Protein AF-A0A0C2D360-F1 (afdb_monomer)

Foldseek 3Di:
DVLLLCCCCPVVVDDPVCSVVLVVLQVVLVVQPVPDDLLPDDLVSLVVSLVVCVVVVDDPVSSVVSSVSNVSSSVCVPVVSPPDDPPDDDDDDPDPDDPDPPPPDDQPPDLVQLLVLCVDPQVLVLLLVLCPLCCLVVVDDVSNVVSVLSSLLQLLQLLLQQLQCLLVSHPHGDDDGDDCSPLSSLLSVLLVCLQQVQLVVCCVPPVDPVSSVVSNLVSLLQSLLLNLQCNLNVHSVSSVVVVSSVLVCVLPVVLSVVLSVLSSVLVVVLVVLLVCQCVPPPPVSVSVNRSVNSSSSSSSSSSSSNVSNVCVVSSVD

Organism: NCBI:txid215803

Radius of gyration: 23.55 Å; Cα contacts (8 Å, |Δi|>4): 332; chains: 1; bounding box: 52×42×73 Å

Nearest PDB structures (foldseek):
  2a3v-assembly1_A  TM=4.386E-01  e=3.713E-01  Vibrio cholerae O1 biovar El Tor str. N16961
  2a3v-assembly1_C  TM=4.403E-01  e=4.210E-01  Vibrio cholerae O1 biovar El Tor str. N16961

Structure (mmCIF, N/CA/C/O backbone):
data_AF-A0A0C2D360-F1
#
_entry.id   AF-A0A0C2D360-F1
#
loop_
_atom_site.group_PDB
_atom_site.id
_atom_site.type_symbol
_atom_site.label_atom_id
_atom_site.label_alt_id
_atom_site.label_comp_id
_atom_site.label_asym_id
_atom_site.label_entity_id
_atom_site.label_seq_id
_atom_site.pdbx_PDB_ins_code
_atom_site.Cartn_x
_atom_site.Cartn_y
_atom_site.Cartn_z
_atom_site.occupancy
_atom_site.B_iso_or_equiv
_atom_site.auth_seq_id
_atom_site.auth_comp_id
_atom_site.auth_asym_id
_atom_site.auth_atom_id
_atom_site.pdbx_PDB_model_num
ATOM 1 N N . MET A 1 1 ? -15.477 4.717 35.358 1.00 81.75 1 MET A N 1
ATOM 2 C CA . MET A 1 1 ? -14.655 3.514 35.079 1.00 81.75 1 MET A CA 1
ATOM 3 C C . MET A 1 1 ? -15.303 2.602 34.040 1.00 81.75 1 MET A C 1
ATOM 5 O O . MET A 1 1 ? -14.686 2.396 33.011 1.00 81.75 1 MET A O 1
ATOM 9 N N . ALA A 1 2 ? -16.529 2.099 34.237 1.00 79.06 2 ALA A N 1
ATOM 10 C CA . ALA A 1 2 ? -17.185 1.214 33.258 1.00 79.06 2 ALA A CA 1
ATOM 11 C C . ALA A 1 2 ? -17.284 1.819 31.839 1.00 79.06 2 ALA A C 1
ATOM 13 O O . ALA A 1 2 ? -16.906 1.162 30.877 1.00 79.06 2 ALA A O 1
ATOM 14 N N . ALA A 1 3 ? -17.671 3.096 31.726 1.00 80.69 3 ALA A N 1
ATOM 15 C CA . ALA A 1 3 ? -17.728 3.812 30.446 1.00 80.69 3 ALA A CA 1
ATOM 16 C C . ALA A 1 3 ? -16.359 3.927 29.744 1.00 80.69 3 ALA A C 1
ATOM 18 O O . ALA A 1 3 ? -16.275 3.801 28.530 1.00 80.69 3 ALA A O 1
ATOM 19 N N . PHE A 1 4 ? -15.275 4.086 30.509 1.00 83.12 4 PHE A N 1
ATOM 20 C CA . PHE A 1 4 ? -13.914 4.129 29.969 1.00 83.12 4 PHE A CA 1
ATOM 21 C C . PHE A 1 4 ? -13.469 2.763 29.431 1.00 83.12 4 PHE A C 1
ATOM 23 O O . PHE A 1 4 ? -12.888 2.682 28.358 1.00 83.12 4 PHE A O 1
ATOM 30 N N . LEU A 1 5 ? -13.776 1.670 30.136 1.00 85.06 5 LEU A N 1
ATOM 31 C CA . LEU A 1 5 ? -13.441 0.322 29.658 1.00 85.06 5 LEU A CA 1
ATOM 32 C C . LEU A 1 5 ? -14.262 -0.064 28.412 1.00 85.06 5 LEU A C 1
ATOM 34 O O . LEU A 1 5 ? -13.750 -0.743 27.521 1.00 85.06 5 LEU A O 1
ATOM 38 N N . ALA A 1 6 ? -15.510 0.406 28.324 1.00 80.81 6 ALA A N 1
ATOM 39 C CA . ALA A 1 6 ? -16.328 0.281 27.120 1.00 80.81 6 ALA A CA 1
ATOM 40 C C . ALA A 1 6 ? -15.748 1.096 25.948 1.00 80.81 6 ALA A C 1
ATOM 42 O O . ALA A 1 6 ? -15.675 0.586 24.839 1.00 80.81 6 ALA A O 1
ATOM 43 N N . ASP A 1 7 ? -15.249 2.314 26.185 1.00 83.06 7 ASP A N 1
ATOM 44 C CA . ASP A 1 7 ? -14.559 3.114 25.158 1.00 83.06 7 ASP A CA 1
ATOM 45 C C . ASP A 1 7 ? -13.281 2.433 24.648 1.00 83.06 7 ASP A C 1
ATOM 47 O O . ASP A 1 7 ? -13.057 2.349 23.438 1.00 83.06 7 ASP A O 1
ATOM 51 N N . LEU A 1 8 ? -12.476 1.868 25.558 1.00 81.38 8 LEU A N 1
ATOM 52 C CA . LEU A 1 8 ? -11.250 1.156 25.191 1.00 81.38 8 LEU A CA 1
ATOM 53 C C . LEU A 1 8 ? -11.529 -0.032 24.262 1.00 81.38 8 LEU A C 1
ATOM 55 O O . LEU A 1 8 ? -10.768 -0.264 23.326 1.00 81.38 8 LEU A O 1
ATOM 59 N N . THR A 1 9 ? -12.623 -0.753 24.493 1.00 79.88 9 THR A N 1
ATOM 60 C CA . THR A 1 9 ? -13.002 -1.923 23.688 1.00 79.88 9 THR A CA 1
ATOM 61 C C . THR A 1 9 ? -13.730 -1.549 22.405 1.00 79.88 9 THR A C 1
ATOM 63 O O . THR A 1 9 ? -13.372 -2.035 21.338 1.00 79.88 9 THR A O 1
ATOM 66 N N . GLN A 1 10 ? -14.733 -0.673 22.489 1.00 80.00 10 GLN A N 1
ATOM 67 C CA . GLN A 1 10 ? -15.638 -0.372 21.378 1.00 80.00 10 GLN A CA 1
ATOM 68 C C . GLN A 1 10 ? -15.099 0.698 20.429 1.00 80.00 10 GLN A C 1
ATOM 70 O O . GLN A 1 10 ? -15.353 0.623 19.232 1.00 80.00 10 GLN A O 1
ATOM 75 N N . ARG A 1 11 ? -14.378 1.705 20.941 1.00 74.12 11 ARG A N 1
ATOM 76 C CA . ARG A 1 11 ? -13.868 2.817 20.118 1.00 74.12 11 ARG A CA 1
ATOM 77 C C . ARG A 1 11 ? -12.383 2.714 19.825 1.00 74.12 11 ARG A C 1
ATOM 79 O O . ARG A 1 11 ? -11.957 3.090 18.738 1.00 74.12 11 ARG A O 1
ATOM 86 N N . ARG A 1 12 ? -11.589 2.228 20.783 1.00 72.69 12 ARG A N 1
ATOM 87 C CA . ARG A 1 12 ? -10.128 2.118 20.626 1.00 72.69 12 ARG A CA 1
ATOM 88 C C . ARG A 1 12 ? -9.649 0.724 20.213 1.00 72.69 12 ARG A C 1
ATOM 90 O O . ARG A 1 12 ? -8.457 0.565 19.972 1.00 72.69 12 ARG A O 1
ATOM 97 N N . GLY A 1 13 ? -10.549 -0.261 20.120 1.00 78.12 13 GLY A N 1
ATOM 98 C CA . GLY A 1 13 ? -10.240 -1.610 19.632 1.00 78.12 13 GLY A CA 1
ATOM 99 C C . GLY A 1 13 ? -9.211 -2.366 20.478 1.00 78.12 13 GLY A C 1
ATOM 100 O O . GLY A 1 13 ? -8.491 -3.213 19.954 1.00 78.12 13 GLY A O 1
ATOM 101 N N . ILE A 1 14 ? -9.093 -2.043 21.771 1.00 81.25 14 ILE A N 1
ATOM 102 C CA . ILE A 1 14 ? -8.164 -2.725 22.675 1.00 81.25 14 ILE A CA 1
ATOM 103 C C . ILE A 1 14 ? -8.711 -4.118 22.997 1.00 81.25 14 ILE A C 1
ATOM 105 O O . ILE A 1 14 ? -9.849 -4.259 23.447 1.00 81.25 14 ILE A O 1
ATOM 109 N N . ASP A 1 15 ? -7.875 -5.138 22.797 1.00 82.56 15 ASP A N 1
ATOM 110 C CA . ASP A 1 15 ? -8.199 -6.536 23.091 1.00 82.56 15 ASP A CA 1
ATOM 111 C C . ASP A 1 15 ? -8.564 -6.721 24.578 1.00 82.56 15 ASP A C 1
ATOM 113 O O . ASP A 1 15 ? -7.951 -6.138 25.482 1.00 82.56 15 ASP A O 1
ATOM 117 N N . ALA A 1 16 ? -9.574 -7.559 24.823 1.00 79.38 16 ALA A N 1
ATOM 118 C CA . ALA A 1 16 ? -10.081 -7.913 26.140 1.00 79.38 16 ALA A CA 1
ATOM 119 C C . ALA A 1 16 ? -8.984 -8.359 27.118 1.00 79.38 16 ALA A C 1
ATOM 121 O O . ALA A 1 16 ? -9.072 -8.053 28.311 1.00 79.38 16 ALA A O 1
ATOM 122 N N . ALA A 1 17 ? -7.923 -9.004 26.622 1.00 78.12 17 ALA A N 1
ATOM 123 C CA . ALA A 1 17 ? -6.777 -9.424 27.431 1.00 78.12 17 ALA A CA 1
ATOM 124 C C . ALA A 1 17 ? -6.028 -8.249 28.095 1.00 78.12 17 ALA A C 1
ATOM 126 O O . ALA A 1 17 ? -5.445 -8.411 29.169 1.00 78.12 17 ALA A O 1
ATOM 127 N N . TYR A 1 18 ? -6.076 -7.050 27.503 1.00 80.94 18 TYR A N 1
ATOM 128 C CA . TYR A 1 18 ? -5.412 -5.853 28.030 1.00 80.94 18 TYR A CA 1
ATOM 129 C C . TYR A 1 18 ? -6.331 -4.977 28.894 1.00 80.94 18 TYR A C 1
ATOM 131 O O . TYR A 1 18 ? -5.854 -4.042 29.536 1.00 80.94 18 TYR A O 1
ATOM 139 N N . ILE A 1 19 ? -7.625 -5.291 29.010 1.00 84.88 19 ILE A N 1
ATOM 140 C CA . ILE A 1 19 ? -8.552 -4.527 29.863 1.00 84.88 19 ILE A CA 1
ATOM 141 C C . ILE A 1 19 ? -8.185 -4.619 31.355 1.00 84.88 19 ILE A C 1
ATOM 143 O O . ILE A 1 19 ? -8.155 -3.570 32.008 1.00 84.88 19 ILE A O 1
ATOM 147 N N . PRO A 1 20 ? -7.891 -5.803 31.941 1.00 88.25 20 PRO A N 1
ATOM 148 C CA . PRO A 1 20 ? -7.549 -5.895 33.361 1.00 88.25 20 PRO A CA 1
ATOM 149 C C . PRO A 1 20 ? -6.344 -5.032 33.782 1.00 88.25 20 PRO A C 1
ATOM 151 O O . PRO A 1 20 ? -6.482 -4.292 34.763 1.00 88.25 20 PRO A O 1
ATOM 154 N N . PRO A 1 21 ? -5.195 -5.033 33.067 1.00 85.38 21 PRO A N 1
ATOM 155 C CA . PRO A 1 21 ? -4.071 -4.172 33.433 1.00 85.38 21 PRO A CA 1
ATOM 156 C C . PRO A 1 21 ? -4.380 -2.680 33.251 1.00 85.38 21 PRO A C 1
ATOM 158 O O . PRO A 1 21 ? -4.005 -1.886 34.115 1.00 85.38 21 PRO A O 1
ATOM 161 N N . TYR A 1 22 ? -5.125 -2.286 32.210 1.00 84.19 22 TYR A N 1
ATOM 162 C CA . TYR A 1 22 ? -5.567 -0.892 32.049 1.00 84.19 22 TYR A CA 1
ATOM 163 C C . TYR A 1 22 ? -6.467 -0.447 33.203 1.00 84.19 22 TYR A C 1
ATOM 165 O O . TYR A 1 22 ? -6.237 0.602 33.801 1.00 84.19 22 TYR A O 1
ATOM 173 N N . ARG A 1 23 ? -7.442 -1.277 33.594 1.00 88.44 23 ARG A N 1
ATOM 174 C CA . ARG A 1 23 ? -8.316 -1.001 34.742 1.00 88.44 23 ARG A CA 1
ATOM 175 C C . ARG A 1 23 ? -7.511 -0.803 36.025 1.00 88.44 23 ARG A C 1
ATOM 177 O O . ARG A 1 23 ? -7.788 0.141 36.765 1.00 88.44 23 ARG A O 1
ATOM 184 N N . ALA A 1 24 ? -6.538 -1.671 36.296 1.00 88.62 24 ALA A N 1
ATOM 185 C CA . ALA A 1 24 ? -5.715 -1.589 37.501 1.00 88.62 24 ALA A CA 1
ATOM 186 C C . ALA A 1 24 ? -4.888 -0.292 37.542 1.00 88.62 24 ALA A C 1
ATOM 188 O O . ALA A 1 24 ? -4.902 0.420 38.549 1.00 88.62 24 ALA A O 1
ATOM 189 N N . LEU A 1 25 ? -4.230 0.056 36.432 1.00 90.12 25 LEU A N 1
ATOM 190 C CA . LEU A 1 25 ? -3.397 1.257 36.329 1.00 90.12 25 LEU A CA 1
ATOM 191 C C . LEU A 1 25 ? -4.221 2.543 36.426 1.00 90.12 25 LEU A C 1
ATOM 193 O O . LEU A 1 25 ? -3.862 3.439 37.188 1.00 90.12 25 LEU A O 1
ATOM 197 N N . THR A 1 26 ? -5.362 2.615 35.738 1.00 88.50 26 THR A N 1
ATOM 198 C CA . THR A 1 26 ? -6.258 3.778 35.813 1.00 88.50 26 THR A CA 1
ATOM 199 C C . THR A 1 26 ? -6.894 3.920 37.195 1.00 88.50 26 THR A C 1
ATOM 201 O O . THR A 1 26 ? -7.044 5.033 37.689 1.00 88.50 26 THR A O 1
ATOM 204 N N . THR A 1 27 ? -7.234 2.816 37.867 1.00 88.81 27 THR A N 1
ATOM 205 C CA . THR A 1 27 ? -7.739 2.870 39.252 1.00 88.81 27 THR A CA 1
ATOM 206 C C . THR A 1 27 ? -6.678 3.432 40.191 1.00 88.81 27 THR A C 1
ATOM 208 O O . THR A 1 27 ? -6.968 4.290 41.019 1.00 88.81 27 THR A O 1
ATOM 211 N N . ALA A 1 28 ? -5.428 3.004 40.031 1.00 88.00 28 ALA A N 1
ATOM 212 C CA . ALA A 1 28 ? -4.346 3.513 40.852 1.00 88.00 28 ALA A CA 1
ATOM 213 C C . ALA A 1 28 ? -4.005 4.984 40.553 1.00 88.00 28 ALA A C 1
ATOM 215 O O . ALA A 1 28 ? -3.705 5.729 41.481 1.00 88.00 28 ALA A O 1
ATOM 216 N N . PHE A 1 29 ? -4.118 5.423 39.296 1.00 90.31 29 PHE A N 1
ATOM 217 C CA . PHE A 1 29 ? -4.046 6.841 38.929 1.00 90.31 29 PHE A CA 1
ATOM 218 C C . PHE A 1 29 ? -5.148 7.659 39.621 1.00 90.31 29 PHE A C 1
ATOM 220 O O . PHE A 1 29 ? -4.883 8.692 40.232 1.00 90.31 29 PHE A O 1
ATOM 227 N N . LEU A 1 30 ? -6.385 7.155 39.612 1.00 88.00 30 LEU A N 1
ATOM 228 C CA . LEU A 1 30 ? -7.517 7.811 40.268 1.00 88.00 30 LEU A CA 1
ATOM 229 C C . LEU A 1 30 ? -7.401 7.875 41.792 1.00 88.00 30 LEU A C 1
ATOM 231 O O . LEU A 1 30 ? -7.951 8.800 42.384 1.00 88.00 30 LEU A O 1
ATOM 235 N N . ASN A 1 31 ? -6.704 6.923 42.412 1.00 87.31 31 ASN A N 1
ATOM 236 C CA . ASN A 1 31 ? -6.417 6.944 43.846 1.00 87.31 31 ASN A CA 1
ATOM 237 C C . ASN A 1 31 ? -5.275 7.913 44.192 1.00 87.31 31 ASN A C 1
ATOM 239 O O . ASN A 1 31 ? -5.228 8.420 45.308 1.00 87.31 31 ASN A O 1
ATOM 243 N N . HIS A 1 32 ? -4.377 8.198 43.243 1.00 85.56 32 HIS A N 1
ATOM 244 C CA . HIS A 1 32 ? -3.260 9.124 43.436 1.00 85.56 32 HIS A CA 1
ATOM 245 C C . HIS A 1 32 ? -3.694 10.602 43.449 1.00 85.56 32 HIS A C 1
ATOM 247 O O . HIS A 1 32 ? -3.083 11.412 44.136 1.00 85.56 32 HIS A O 1
ATOM 253 N N . ARG A 1 33 ? -4.777 10.963 42.743 1.00 73.12 33 ARG A N 1
ATOM 254 C CA . ARG A 1 33 ? -5.171 12.361 42.445 1.00 73.12 33 ARG A CA 1
ATOM 255 C C . ARG A 1 33 ? -5.678 13.230 43.615 1.00 73.12 33 ARG A C 1
ATOM 257 O O . ARG A 1 33 ? -6.269 14.273 43.355 1.00 73.12 33 ARG A O 1
ATOM 264 N N . ALA A 1 34 ? -5.516 12.801 44.870 1.00 62.09 34 ALA A N 1
ATOM 265 C CA . ALA A 1 34 ? -5.787 13.569 46.099 1.00 62.09 34 ALA A CA 1
ATOM 266 C C . ALA A 1 34 ? -7.017 14.517 46.060 1.00 62.09 34 ALA A C 1
ATOM 268 O O . ALA A 1 34 ? -6.946 15.661 46.496 1.00 62.09 34 ALA A O 1
ATOM 269 N N . GLY A 1 35 ? -8.155 14.057 45.523 1.00 66.00 35 GLY A N 1
ATOM 270 C CA . GLY A 1 35 ? -9.409 14.823 45.520 1.00 66.00 35 GLY A CA 1
ATOM 271 C C . GLY A 1 35 ? -9.599 15.842 44.386 1.00 66.00 35 GLY A C 1
ATOM 272 O O . GLY A 1 35 ? -10.627 16.516 44.378 1.00 66.00 35 GLY A O 1
ATOM 273 N N . ARG A 1 36 ? -8.691 15.938 43.401 1.00 76.75 36 ARG A N 1
ATOM 274 C CA . ARG A 1 36 ? -8.923 16.776 42.209 1.00 76.75 36 ARG A CA 1
ATOM 275 C C . ARG A 1 36 ? -10.127 16.284 41.392 1.00 76.75 36 ARG A C 1
ATOM 277 O O . ARG A 1 36 ? -10.256 15.067 41.170 1.00 76.75 36 ARG A O 1
ATOM 284 N N . PRO A 1 37 ? -11.002 17.192 40.922 1.00 81.25 37 PRO A N 1
ATOM 285 C CA . PRO A 1 37 ? -12.152 16.821 40.109 1.00 81.25 37 PRO A CA 1
ATOM 286 C C . PRO A 1 37 ? -11.688 16.305 38.732 1.00 81.25 37 PRO A C 1
ATOM 288 O O . PRO A 1 37 ? -10.589 16.603 38.270 1.00 81.25 37 PRO A O 1
ATOM 291 N N . LEU A 1 38 ? -12.471 15.399 38.134 1.00 80.75 38 LEU A N 1
ATOM 292 C CA . LEU A 1 38 ? -12.041 14.611 36.963 1.00 80.75 38 LEU A CA 1
ATOM 293 C C . LEU A 1 38 ? -11.793 15.476 35.717 1.00 80.75 38 LEU A C 1
ATOM 295 O O . LEU A 1 38 ? -10.918 15.164 34.917 1.00 80.75 38 LEU A O 1
ATOM 299 N N . ASP A 1 39 ? -12.575 16.536 35.568 1.00 78.25 39 ASP A N 1
ATOM 300 C CA . ASP A 1 39 ? -12.559 17.516 34.481 1.00 78.25 39 ASP A CA 1
ATOM 301 C C . ASP A 1 39 ? -11.319 18.420 34.479 1.00 78.25 39 ASP A C 1
ATOM 303 O O . ASP A 1 39 ? -11.022 19.034 33.461 1.00 78.25 39 ASP A O 1
ATOM 307 N N . GLN A 1 40 ? -10.573 18.466 35.584 1.00 82.12 40 GLN A N 1
ATOM 308 C CA . GLN A 1 40 ? -9.346 19.258 35.721 1.00 82.12 40 GLN A CA 1
ATOM 309 C C . GLN A 1 40 ? -8.067 18.420 35.594 1.00 82.12 40 GLN A C 1
ATOM 311 O O . GLN A 1 40 ? -6.985 18.924 35.874 1.00 82.12 40 GLN A O 1
ATOM 316 N N . LEU A 1 41 ? -8.173 17.138 35.225 1.00 84.44 41 LEU A N 1
ATOM 317 C CA . LEU A 1 41 ? -7.009 16.257 35.126 1.00 84.44 41 LEU A CA 1
ATOM 318 C C . LEU A 1 41 ? -6.158 16.585 33.896 1.00 84.44 41 LEU A C 1
ATOM 320 O O . LEU A 1 41 ? -6.579 16.322 32.777 1.00 84.44 41 LEU A O 1
ATOM 324 N N . GLY A 1 42 ? -4.946 17.087 34.088 1.00 86.69 42 GLY A N 1
ATOM 325 C CA . GLY A 1 42 ? -4.059 17.493 33.000 1.00 86.69 42 GLY A CA 1
ATOM 326 C C . GLY A 1 42 ? -2.908 16.520 32.712 1.00 86.69 42 GLY A C 1
ATOM 327 O O . GLY A 1 42 ? -2.737 15.498 33.390 1.00 86.69 42 GLY A O 1
ATOM 328 N N . PRO A 1 43 ? -2.077 16.822 31.697 1.00 86.12 43 PRO A N 1
ATOM 329 C CA . PRO A 1 43 ? -0.816 16.115 31.461 1.00 86.12 43 PRO A CA 1
ATOM 330 C C . PRO A 1 43 ? 0.132 16.176 32.672 1.00 86.12 43 PRO A C 1
ATOM 332 O O . PRO A 1 43 ? 0.867 15.222 32.920 1.00 86.12 43 PRO A O 1
ATOM 335 N N . GLU A 1 44 ? 0.079 17.243 33.467 1.00 87.75 44 GLU A N 1
ATOM 336 C CA . GLU A 1 44 ? 0.847 17.395 34.703 1.00 87.75 44 GLU A CA 1
ATOM 337 C C . GLU A 1 44 ? 0.498 16.340 35.763 1.00 87.75 44 GLU A C 1
ATOM 339 O O . GLU A 1 44 ? 1.397 15.829 36.431 1.00 87.75 44 GLU A O 1
ATOM 344 N N . ASP A 1 45 ? -0.773 15.939 35.877 1.00 89.12 45 ASP A N 1
ATOM 345 C CA . ASP A 1 45 ? -1.192 14.902 36.827 1.00 89.12 45 ASP A CA 1
ATOM 346 C C . ASP A 1 45 ? -0.699 13.517 36.384 1.00 89.12 45 ASP A C 1
ATOM 348 O O . ASP A 1 45 ? -0.350 12.670 37.211 1.00 89.12 45 ASP A O 1
ATOM 352 N N . VAL A 1 46 ? -0.632 13.285 35.067 1.00 89.94 46 VAL A N 1
ATOM 353 C CA . VAL A 1 46 ? -0.063 12.056 34.497 1.00 89.94 46 VAL A CA 1
ATOM 354 C C . VAL A 1 46 ? 1.426 11.967 34.812 1.00 89.94 46 VAL A C 1
ATOM 356 O O . VAL A 1 46 ? 1.893 10.916 35.251 1.00 89.94 46 VAL A O 1
ATOM 359 N N . GLU A 1 47 ? 2.169 13.057 34.628 1.00 90.31 47 GLU A N 1
ATOM 360 C CA . GLU A 1 47 ? 3.601 13.081 34.928 1.00 90.31 47 GLU A CA 1
ATOM 361 C C . GLU A 1 47 ? 3.879 12.963 36.430 1.00 90.31 47 GLU A C 1
ATOM 363 O O . GLU A 1 47 ? 4.766 12.203 36.816 1.00 90.31 47 GLU A O 1
ATOM 368 N N . ALA A 1 48 ? 3.073 13.596 37.290 1.00 88.88 48 ALA A N 1
ATOM 369 C CA . ALA A 1 48 ? 3.166 13.421 38.742 1.00 88.88 48 ALA A CA 1
ATOM 370 C C . ALA A 1 48 ? 2.931 11.956 39.161 1.00 88.88 48 ALA A C 1
ATOM 372 O O . ALA A 1 48 ? 3.697 11.387 39.945 1.00 88.88 48 ALA A O 1
ATOM 373 N N . PHE A 1 49 ? 1.927 11.303 38.569 1.00 92.19 49 PHE A N 1
ATOM 374 C CA . PHE A 1 49 ? 1.658 9.887 38.806 1.00 92.19 49 PHE A CA 1
ATOM 375 C C . PHE A 1 49 ? 2.807 8.987 38.337 1.00 92.19 49 PHE A C 1
ATOM 377 O O . PHE A 1 49 ? 3.222 8.089 39.075 1.00 92.19 49 PHE A O 1
ATOM 384 N N . VAL A 1 50 ? 3.359 9.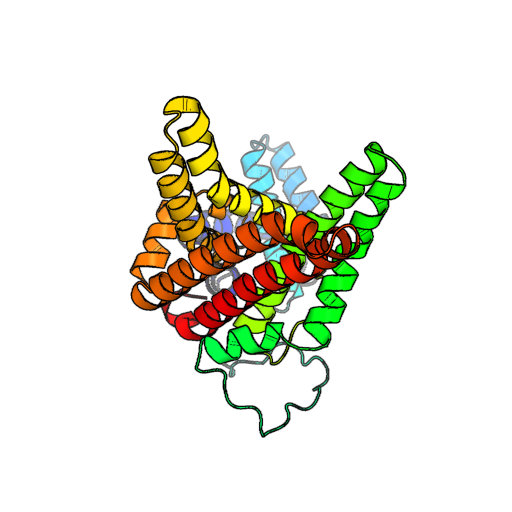226 37.145 1.00 91.50 50 VAL A N 1
ATOM 385 C CA . VAL A 1 50 ? 4.500 8.455 36.625 1.00 91.50 50 VAL A CA 1
ATOM 386 C C . VAL A 1 50 ? 5.743 8.675 37.489 1.00 91.50 50 VAL A C 1
ATOM 388 O O . VAL A 1 50 ? 6.406 7.702 37.845 1.00 91.50 50 VAL A O 1
ATOM 391 N N . ALA A 1 51 ? 6.018 9.913 37.905 1.00 89.25 51 ALA A N 1
ATOM 392 C CA . ALA A 1 51 ? 7.121 10.233 38.808 1.00 89.25 51 ALA A CA 1
ATOM 393 C C . ALA A 1 51 ? 6.985 9.503 40.156 1.00 89.25 51 ALA A C 1
ATOM 395 O O . ALA A 1 51 ? 7.965 8.946 40.652 1.00 89.25 51 ALA A O 1
ATOM 396 N N . SER A 1 52 ? 5.767 9.407 40.706 1.00 90.94 52 SER A N 1
ATOM 397 C CA . SER A 1 52 ? 5.517 8.648 41.941 1.00 90.94 52 SER A CA 1
ATOM 398 C C . SER A 1 52 ? 5.810 7.147 41.791 1.00 90.94 52 SER A C 1
ATOM 400 O O . SER A 1 52 ? 6.335 6.521 42.706 1.00 90.94 52 SER A O 1
ATOM 402 N N . ARG A 1 53 ? 5.541 6.566 40.614 1.00 89.31 53 ARG A N 1
ATOM 403 C CA . ARG A 1 53 ? 5.818 5.152 40.299 1.00 89.31 53 ARG A CA 1
ATOM 404 C C . ARG A 1 53 ? 7.310 4.881 40.126 1.00 89.31 53 ARG A C 1
ATOM 406 O O . ARG A 1 53 ? 7.799 3.851 40.582 1.00 89.31 53 ARG A O 1
ATOM 413 N N . VAL A 1 54 ? 8.029 5.816 39.506 1.00 89.81 54 VAL A N 1
ATOM 414 C CA . VAL A 1 54 ? 9.496 5.768 39.394 1.00 89.81 54 VAL A CA 1
ATOM 415 C C . VAL A 1 54 ? 10.136 5.841 40.782 1.00 89.81 54 VAL A C 1
ATOM 417 O O . VAL A 1 54 ? 11.027 5.050 41.080 1.00 89.81 54 VAL A O 1
ATOM 420 N N . ALA A 1 55 ? 9.637 6.711 41.665 1.00 89.31 55 ALA A N 1
ATOM 421 C CA . ALA A 1 55 ? 10.113 6.806 43.048 1.00 89.31 55 ALA A CA 1
ATOM 422 C C . ALA A 1 55 ? 9.873 5.518 43.863 1.00 89.31 55 ALA A C 1
ATOM 424 O O . ALA A 1 55 ? 10.639 5.217 44.774 1.00 89.31 55 ALA A O 1
ATOM 425 N N . LEU A 1 56 ? 8.850 4.730 43.510 1.00 88.12 56 LEU A N 1
ATOM 426 C CA . LEU A 1 56 ? 8.574 3.407 44.087 1.00 88.12 56 LEU A CA 1
ATOM 427 C C . LEU A 1 56 ? 9.448 2.280 43.498 1.00 88.12 56 LEU A C 1
ATOM 429 O O . LEU A 1 56 ? 9.278 1.120 43.875 1.00 88.12 56 LEU A O 1
ATOM 433 N N . GLY A 1 57 ? 10.371 2.596 42.584 1.00 89.38 57 GLY A N 1
ATOM 434 C CA . GLY A 1 57 ? 11.285 1.624 41.980 1.00 89.38 57 GLY A CA 1
ATOM 435 C C . GLY A 1 57 ? 10.620 0.691 40.966 1.00 89.38 57 GLY A C 1
ATOM 436 O O . GLY A 1 57 ? 11.094 -0.425 40.752 1.00 89.38 57 GLY A O 1
ATOM 437 N N . GLU A 1 58 ? 9.504 1.101 40.354 1.00 90.75 58 GLU A N 1
ATOM 438 C CA . GLU A 1 58 ? 8.865 0.281 39.326 1.00 90.75 58 GLU A CA 1
ATOM 439 C C . GLU A 1 58 ? 9.705 0.194 38.039 1.00 90.75 58 GLU A C 1
ATOM 441 O O . GLU A 1 58 ? 10.319 1.177 37.628 1.00 90.75 58 GLU A O 1
ATOM 446 N N . PRO A 1 59 ? 9.699 -0.964 37.350 1.00 85.62 59 PRO A N 1
ATOM 447 C CA . PRO A 1 59 ? 10.449 -1.139 36.111 1.00 85.62 59 PRO A CA 1
ATOM 448 C C . PRO A 1 59 ? 9.895 -0.262 34.976 1.00 85.62 59 PRO A C 1
ATOM 450 O O . PRO A 1 59 ? 8.679 -0.095 34.848 1.00 85.62 59 PRO A O 1
ATOM 453 N N . ASP A 1 60 ? 10.773 0.189 34.075 1.00 84.94 60 ASP A N 1
ATOM 454 C CA . ASP A 1 60 ? 10.461 1.106 32.961 1.00 84.94 60 ASP A CA 1
ATOM 455 C C . ASP A 1 60 ? 9.266 0.688 32.091 1.00 84.94 60 ASP A C 1
ATOM 457 O O . ASP A 1 60 ? 8.508 1.515 31.582 1.00 84.94 60 ASP A O 1
ATOM 461 N N . ASN A 1 61 ? 9.062 -0.616 31.904 1.00 80.69 61 ASN A N 1
ATOM 462 C CA . ASN A 1 61 ? 7.933 -1.112 31.118 1.00 80.69 61 ASN A CA 1
ATOM 463 C C . ASN A 1 61 ? 6.588 -0.870 31.824 1.00 80.69 61 ASN A C 1
ATOM 465 O O . ASN A 1 61 ? 5.587 -0.588 31.162 1.00 80.69 61 ASN A O 1
ATOM 469 N N . ARG A 1 62 ? 6.556 -0.939 33.162 1.00 82.88 62 ARG A N 1
ATOM 470 C CA . ARG A 1 62 ? 5.352 -0.648 33.954 1.00 82.88 62 ARG A CA 1
ATOM 471 C C . ARG A 1 62 ? 5.080 0.847 34.034 1.00 82.88 62 ARG A C 1
ATOM 473 O O . ARG A 1 62 ? 3.921 1.234 33.919 1.00 82.88 62 ARG A O 1
ATOM 480 N N . THR A 1 63 ? 6.113 1.682 34.131 1.00 86.06 63 THR A N 1
ATOM 481 C CA . THR A 1 63 ? 5.949 3.146 34.139 1.00 86.06 63 THR A CA 1
ATOM 482 C C . THR A 1 63 ? 5.459 3.664 32.783 1.00 86.06 63 THR A C 1
ATOM 484 O O . THR A 1 63 ? 4.546 4.491 32.739 1.00 86.06 63 THR A O 1
ATOM 487 N N . LYS A 1 64 ? 5.949 3.101 31.667 1.00 87.19 64 LYS A N 1
ATOM 488 C CA . LYS A 1 64 ? 5.409 3.373 30.320 1.00 87.19 64 LYS A CA 1
ATOM 489 C C . LYS A 1 64 ? 3.944 2.958 30.188 1.00 87.19 64 LYS A C 1
ATOM 491 O O . LYS A 1 64 ? 3.133 3.757 29.729 1.00 87.19 64 LYS A O 1
ATOM 496 N N . ALA A 1 65 ? 3.588 1.750 30.633 1.00 84.75 65 ALA A N 1
ATOM 497 C CA . ALA A 1 65 ? 2.198 1.290 30.614 1.00 84.75 65 ALA A CA 1
ATOM 498 C C . ALA A 1 65 ? 1.284 2.167 31.491 1.00 84.75 65 ALA A C 1
ATOM 500 O O . ALA A 1 65 ? 0.170 2.500 31.085 1.00 84.75 65 ALA A O 1
ATOM 501 N N . ALA A 1 66 ? 1.769 2.587 32.665 1.00 87.12 66 ALA A N 1
ATOM 502 C CA . ALA A 1 66 ? 1.071 3.500 33.565 1.00 87.12 66 ALA A CA 1
ATOM 503 C C . ALA A 1 66 ? 0.816 4.861 32.905 1.00 87.12 66 ALA A C 1
ATOM 505 O O . ALA A 1 66 ? -0.313 5.353 32.957 1.00 87.12 66 ALA A O 1
ATOM 506 N N . ARG A 1 67 ? 1.824 5.420 32.217 1.00 90.56 67 ARG A N 1
ATOM 507 C CA . ARG A 1 67 ? 1.686 6.654 31.432 1.00 90.56 67 ARG A CA 1
ATOM 508 C C . ARG A 1 67 ? 0.614 6.497 30.357 1.00 90.56 67 ARG A C 1
ATOM 510 O O . ARG A 1 67 ? -0.318 7.289 30.314 1.00 90.56 67 ARG A O 1
ATOM 517 N N . THR A 1 68 ? 0.687 5.444 29.541 1.00 89.12 68 THR A N 1
ATOM 518 C CA . THR A 1 68 ? -0.294 5.202 28.470 1.00 89.12 68 THR A CA 1
ATOM 519 C C . THR A 1 68 ? -1.722 5.075 29.009 1.00 89.12 68 THR A C 1
ATOM 521 O O . THR A 1 68 ? -2.637 5.694 28.465 1.00 89.12 68 THR A O 1
ATOM 524 N N . ALA A 1 69 ? -1.922 4.324 30.096 1.00 87.69 69 ALA A N 1
ATOM 525 C CA . ALA A 1 69 ? -3.239 4.139 30.702 1.00 87.69 69 ALA A CA 1
ATOM 526 C C . ALA A 1 69 ? -3.802 5.439 31.306 1.00 87.69 69 ALA A C 1
ATOM 528 O O . ALA A 1 69 ? -4.991 5.726 31.146 1.00 87.69 69 ALA A O 1
ATOM 529 N N . ALA A 1 70 ? -2.960 6.238 31.970 1.00 88.69 70 ALA A N 1
ATOM 530 C CA . ALA A 1 70 ? -3.359 7.519 32.549 1.00 88.69 70 ALA A CA 1
ATOM 531 C C . ALA A 1 70 ? -3.671 8.563 31.462 1.00 88.69 70 ALA A C 1
ATOM 533 O O . ALA A 1 70 ? -4.729 9.188 31.507 1.00 88.69 70 ALA A O 1
ATOM 534 N N . THR A 1 71 ? -2.834 8.683 30.425 1.00 89.31 71 THR A N 1
ATOM 535 C CA . THR A 1 71 ? -3.085 9.581 29.284 1.00 89.31 71 THR A CA 1
ATOM 536 C C . THR A 1 71 ? -4.371 9.213 28.544 1.00 89.31 71 THR A C 1
ATOM 538 O O . THR A 1 71 ? -5.174 10.093 28.234 1.00 89.31 71 THR A O 1
ATOM 541 N N . ALA A 1 72 ? -4.610 7.921 28.293 1.00 86.25 72 ALA A N 1
ATOM 542 C CA . ALA A 1 72 ? -5.839 7.467 27.645 1.00 86.25 72 ALA A CA 1
ATOM 543 C C . ALA A 1 72 ? -7.085 7.832 28.467 1.00 86.25 72 ALA A C 1
ATOM 545 O O . ALA A 1 72 ? -8.098 8.246 27.901 1.00 86.25 72 ALA A O 1
ATOM 546 N N . PHE A 1 73 ? -7.000 7.726 29.796 1.00 88.44 73 PHE A N 1
ATOM 547 C CA . PHE A 1 73 ? -8.086 8.106 30.693 1.00 88.44 73 PHE A CA 1
ATOM 548 C C . PHE A 1 73 ? -8.331 9.619 30.717 1.00 88.44 73 PHE A C 1
ATOM 550 O O . PHE A 1 73 ? -9.478 10.048 30.614 1.00 88.44 73 PHE A O 1
ATOM 557 N N . VAL A 1 74 ? -7.276 10.435 30.789 1.00 87.31 74 VAL A N 1
ATOM 558 C CA . VAL A 1 74 ? -7.398 11.903 30.741 1.00 87.31 74 VAL A CA 1
ATOM 559 C C . VAL A 1 74 ? -8.063 12.351 29.439 1.00 87.31 74 VAL A C 1
ATOM 561 O O . VAL A 1 74 ? -9.033 13.107 29.473 1.00 87.31 74 VAL A O 1
ATOM 564 N N . GLN A 1 75 ? -7.633 11.803 28.298 1.00 85.81 75 GLN A N 1
ATOM 565 C CA . GLN A 1 75 ? -8.262 12.058 26.996 1.00 85.81 75 GLN A CA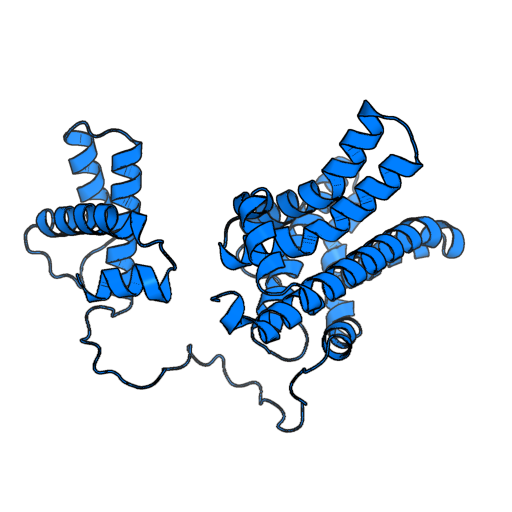 1
ATOM 566 C C . GLN A 1 75 ? -9.738 11.637 26.957 1.00 85.81 75 GLN A C 1
ATOM 568 O O . GLN A 1 75 ? -10.569 12.325 26.364 1.00 85.81 75 GLN A O 1
ATOM 573 N N . PHE A 1 76 ? -10.082 10.507 27.579 1.00 86.50 76 PHE A N 1
ATOM 574 C CA . PHE A 1 76 ? -11.468 10.046 27.675 1.00 86.50 76 PHE A CA 1
ATOM 575 C C . PHE A 1 76 ? -12.342 11.016 28.483 1.00 86.50 76 PHE A C 1
ATOM 577 O O . PHE A 1 76 ? -13.466 11.320 28.087 1.00 86.50 76 PHE A O 1
ATOM 584 N N . VAL A 1 77 ? -11.824 11.548 29.590 1.00 85.50 77 VAL A N 1
ATOM 585 C CA . VAL A 1 77 ? -12.552 12.543 30.384 1.00 85.50 77 VAL A CA 1
ATOM 586 C C . VAL A 1 77 ? -12.710 13.859 29.614 1.00 85.50 77 VAL A C 1
ATOM 588 O O . VAL A 1 77 ? -13.816 14.391 29.553 1.00 85.50 77 VAL A O 1
ATOM 591 N N . HIS A 1 78 ? -11.651 14.326 28.946 1.00 82.06 78 HIS A N 1
ATOM 592 C CA . HIS A 1 78 ? -11.660 15.568 28.158 1.00 82.06 78 HIS A CA 1
ATOM 593 C C . HIS A 1 78 ? -12.579 15.507 26.936 1.00 82.06 78 HIS A C 1
ATOM 595 O O . HIS A 1 78 ? -13.128 16.519 26.516 1.00 82.06 78 HIS A O 1
ATOM 601 N N . SER A 1 79 ? -12.787 14.314 26.379 1.00 79.19 79 SER A N 1
ATOM 602 C CA . SER A 1 79 ? -13.733 14.090 25.279 1.00 79.19 79 SER A CA 1
ATOM 603 C C . SER A 1 79 ? -15.190 13.944 25.738 1.00 79.19 79 SER A C 1
ATOM 605 O O . SER A 1 79 ? -16.055 13.619 24.926 1.00 79.19 79 SER A O 1
ATOM 607 N N . GLY A 1 80 ? -15.488 14.187 27.021 1.00 75.06 80 GLY A N 1
ATOM 608 C CA . GLY A 1 80 ? -16.851 14.153 27.558 1.00 75.06 80 GLY A CA 1
ATOM 609 C C . GLY A 1 80 ? -17.362 12.752 27.908 1.00 75.06 80 GLY A C 1
ATOM 610 O O . GLY A 1 80 ? -18.562 12.567 28.103 1.00 75.06 80 GLY A O 1
ATOM 611 N N . GLY A 1 81 ? -16.479 11.755 28.040 1.00 67.62 81 GLY A N 1
ATOM 612 C CA . GLY A 1 81 ? -16.843 10.356 28.305 1.00 67.62 81 GLY A CA 1
ATOM 613 C C . GLY A 1 81 ? -17.516 10.073 29.662 1.00 67.62 81 GLY A C 1
ATOM 614 O O . GLY A 1 81 ? -17.890 8.934 29.942 1.00 67.62 81 GLY A O 1
ATOM 615 N N . LEU A 1 82 ? -17.674 11.080 30.527 1.00 59.12 82 LEU A N 1
ATOM 616 C CA . LEU A 1 82 ? -18.320 10.952 31.842 1.00 59.12 82 LEU A CA 1
ATOM 617 C C . LEU A 1 82 ? -19.832 11.232 31.832 1.00 59.12 82 LEU A C 1
ATOM 619 O O . LEU A 1 82 ? -20.480 11.035 32.859 1.00 59.12 82 LEU A O 1
ATOM 623 N N . ILE A 1 83 ? -20.405 11.655 30.702 1.00 47.28 83 ILE A N 1
ATOM 624 C CA . ILE A 1 83 ? -21.856 11.834 30.569 1.00 47.28 83 ILE A CA 1
ATOM 625 C C . ILE A 1 83 ? -22.510 10.440 30.469 1.00 47.28 83 ILE A C 1
ATOM 627 O O . ILE A 1 83 ? -22.094 9.641 29.625 1.00 47.28 83 ILE A O 1
ATOM 631 N N . PRO A 1 84 ? -23.498 10.095 31.322 1.00 38.84 84 PRO A N 1
ATOM 632 C CA . PRO A 1 84 ? -24.135 8.783 31.293 1.00 38.84 84 PRO A CA 1
ATOM 633 C C . PRO A 1 84 ? -24.803 8.534 29.936 1.00 38.84 84 PRO A C 1
ATOM 635 O O . PRO A 1 84 ? -25.694 9.270 29.512 1.00 38.84 84 PRO A O 1
ATOM 638 N N . LEU A 1 85 ? -24.360 7.466 29.269 1.00 36.28 85 LEU A N 1
ATOM 639 C CA . LEU A 1 85 ? -24.934 6.942 28.034 1.00 36.28 85 LEU A CA 1
ATOM 640 C C . LEU A 1 85 ? -26.349 6.412 28.315 1.00 36.28 85 LEU A C 1
ATOM 642 O O . LEU A 1 85 ? -26.558 5.223 28.539 1.00 36.28 85 LEU A O 1
ATOM 646 N N . THR A 1 86 ? -27.336 7.302 28.272 1.00 31.22 86 THR A N 1
ATOM 647 C CA . THR A 1 86 ? -28.650 6.926 27.736 1.00 31.22 86 THR A CA 1
ATOM 648 C C . THR A 1 86 ? -28.383 6.469 26.297 1.00 31.22 86 THR A C 1
ATOM 650 O O . THR A 1 86 ? -27.617 7.164 25.622 1.00 31.22 86 THR A O 1
ATOM 653 N N . PRO A 1 87 ? -28.901 5.323 25.809 1.00 37.22 87 PRO A N 1
ATOM 654 C CA . PRO A 1 87 ? -28.674 4.908 24.430 1.00 37.22 87 PRO A CA 1
ATOM 655 C C . PRO A 1 87 ? -29.404 5.888 23.507 1.00 37.22 87 PRO A C 1
ATOM 657 O O . PRO A 1 87 ? -30.569 5.718 23.164 1.00 37.22 87 PRO A O 1
ATOM 660 N N . ALA A 1 88 ? -28.709 6.970 23.177 1.00 30.28 88 ALA A N 1
ATOM 661 C CA . ALA A 1 88 ? -29.099 7.964 22.205 1.00 30.28 88 ALA A CA 1
ATOM 662 C C . ALA A 1 88 ? -28.484 7.567 20.853 1.00 30.28 88 ALA A C 1
ATOM 664 O O . ALA A 1 88 ? -27.372 7.030 20.812 1.00 30.28 88 ALA A O 1
ATOM 665 N N . PRO A 1 89 ? -29.225 7.782 19.757 1.00 33.75 89 PRO A N 1
ATOM 666 C CA . PRO A 1 89 ? -28.899 7.277 18.433 1.00 33.75 89 PRO A CA 1
ATOM 667 C C . PRO A 1 89 ? -27.535 7.786 17.975 1.00 33.75 89 PRO A C 1
ATOM 669 O O . PRO A 1 89 ? -27.136 8.903 18.301 1.00 33.75 89 PRO A O 1
ATOM 672 N N . THR A 1 90 ? -26.847 6.944 17.207 1.00 38.53 90 THR A N 1
ATOM 673 C CA . THR A 1 90 ? -25.576 7.184 16.520 1.00 38.53 90 THR A CA 1
ATOM 674 C C . THR A 1 90 ? -25.424 8.650 16.106 1.00 38.53 90 THR A C 1
ATOM 676 O O . THR A 1 90 ? -25.983 9.075 15.095 1.00 38.53 90 THR A O 1
ATOM 679 N N . GLN A 1 91 ? -24.690 9.444 16.892 1.00 30.75 91 GLN A N 1
ATOM 680 C CA . GLN A 1 91 ? -24.393 10.820 16.511 1.00 30.75 91 GLN A CA 1
ATOM 681 C C . GLN A 1 91 ? -23.239 10.829 15.496 1.00 30.75 91 GLN A C 1
ATOM 683 O O . GLN A 1 91 ? -22.196 10.219 15.754 1.00 30.75 91 GLN A O 1
ATOM 688 N N . PRO A 1 92 ? -23.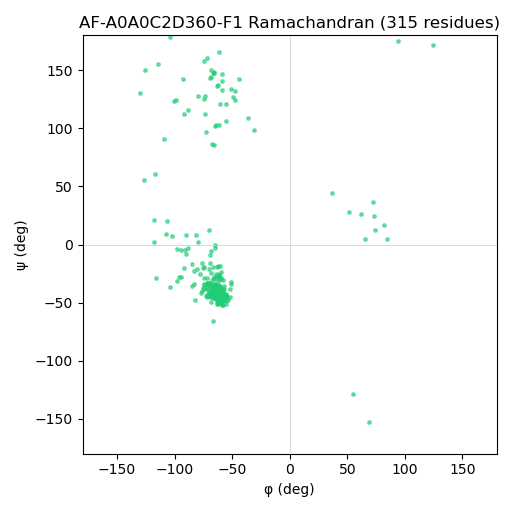410 11.489 14.338 1.00 37.12 92 PRO A N 1
ATOM 689 C CA . PRO A 1 92 ? -22.389 11.575 13.306 1.00 37.12 92 PRO A CA 1
ATOM 690 C C . PRO A 1 92 ? -21.175 12.377 13.779 1.00 37.12 92 PRO A C 1
ATOM 692 O O . PRO A 1 92 ? -21.293 13.353 14.519 1.00 37.12 92 PRO A O 1
ATOM 695 N N . ARG A 1 93 ? -20.006 11.979 13.274 1.00 36.34 93 ARG A N 1
ATOM 696 C CA . ARG A 1 93 ? -18.758 12.756 13.274 1.00 36.34 93 ARG A CA 1
ATOM 697 C C . ARG A 1 93 ? -19.047 14.220 12.873 1.00 36.34 93 ARG A C 1
ATOM 699 O O . ARG A 1 93 ? -19.875 14.405 11.980 1.00 36.34 93 ARG A O 1
ATOM 706 N N . PRO A 1 94 ? -18.385 15.232 13.474 1.00 34.72 94 PRO A N 1
ATOM 707 C CA . PRO A 1 94 ? -18.616 16.639 13.152 1.00 34.72 94 PRO A CA 1
ATOM 708 C C . PRO A 1 94 ? -18.613 16.860 11.642 1.00 34.72 94 PRO A C 1
ATOM 710 O O . PRO A 1 94 ? -17.667 16.460 10.958 1.00 34.72 94 PRO A O 1
ATOM 713 N N . ALA A 1 95 ? -19.705 17.434 11.142 1.00 35.50 95 ALA A N 1
ATOM 714 C CA . ALA A 1 95 ? -19.875 17.761 9.742 1.00 35.50 95 ALA A CA 1
ATOM 715 C C . ALA A 1 95 ? -18.837 18.816 9.352 1.00 35.50 95 ALA A C 1
ATOM 717 O O . ALA A 1 95 ? -18.978 20.002 9.644 1.00 35.50 95 ALA A O 1
ATOM 718 N N . GLU A 1 96 ? -17.793 18.360 8.671 1.00 35.59 96 GLU A N 1
ATOM 719 C CA . GLU A 1 96 ? -17.142 19.153 7.638 1.00 35.59 96 GLU A CA 1
ATOM 720 C C . GLU A 1 96 ? -18.261 19.709 6.732 1.00 35.59 96 GLU A C 1
ATOM 722 O O . GLU A 1 96 ? -19.196 18.955 6.421 1.00 35.59 96 GLU A O 1
ATOM 727 N N . PRO A 1 97 ? -18.266 21.017 6.401 1.00 30.17 97 PRO A N 1
ATOM 728 C CA . PRO A 1 97 ? -19.387 21.639 5.711 1.00 30.17 97 PRO A CA 1
ATOM 729 C C . PRO A 1 97 ? -19.739 20.815 4.470 1.00 30.17 97 PRO A C 1
ATOM 731 O O . PRO A 1 97 ? -18.835 20.393 3.743 1.00 30.17 97 PRO A O 1
ATOM 734 N N . PRO A 1 98 ? -21.032 20.533 4.242 1.00 37.06 98 PRO A N 1
ATOM 735 C CA . PRO A 1 98 ? -21.447 19.641 3.184 1.00 37.06 98 PRO A CA 1
ATOM 736 C C . PRO A 1 98 ? -21.064 20.281 1.854 1.00 37.06 98 PRO A C 1
ATOM 738 O O . PRO A 1 98 ? -21.763 21.152 1.338 1.00 37.06 98 PRO A O 1
ATOM 741 N N . HIS A 1 99 ? -19.977 19.812 1.247 1.00 38.34 99 HIS A N 1
ATOM 742 C CA . HIS A 1 99 ? -19.946 19.784 -0.200 1.00 38.34 99 HIS A CA 1
ATOM 743 C C . HIS A 1 99 ? -21.093 18.872 -0.597 1.00 38.34 99 HIS A C 1
ATOM 745 O O . HIS A 1 99 ? -21.027 17.663 -0.389 1.00 38.34 99 HIS A O 1
ATOM 751 N N . ALA A 1 100 ? -22.183 19.508 -1.033 1.00 36.44 100 ALA A N 1
ATOM 752 C CA . ALA A 1 100 ? -23.427 18.882 -1.426 1.00 36.44 100 ALA A CA 1
ATOM 753 C C . ALA A 1 100 ? -23.132 17.557 -2.130 1.00 36.44 100 ALA A C 1
ATOM 755 O O . ALA A 1 100 ? -22.599 17.534 -3.243 1.00 36.44 100 ALA A O 1
ATOM 756 N N . ALA A 1 101 ? -23.448 16.455 -1.449 1.00 37.62 101 ALA A N 1
ATOM 757 C CA . ALA A 1 101 ? -23.554 15.166 -2.091 1.00 37.62 101 ALA A CA 1
ATOM 758 C C . ALA A 1 101 ? -24.569 15.363 -3.215 1.00 37.62 101 ALA A C 1
ATOM 760 O O . ALA A 1 101 ? -25.754 15.573 -2.956 1.00 37.62 101 ALA A O 1
ATOM 761 N N . ARG A 1 102 ? -24.088 15.409 -4.461 1.00 39.81 102 ARG A N 1
ATOM 762 C CA . ARG A 1 102 ? -24.965 15.413 -5.628 1.00 39.81 102 ARG A CA 1
ATOM 763 C C . ARG A 1 102 ? -25.846 14.164 -5.494 1.00 39.81 102 ARG A C 1
ATOM 765 O O . ARG A 1 102 ? -25.275 13.074 -5.432 1.00 39.81 102 ARG A O 1
ATOM 772 N N . PRO A 1 103 ? -27.181 14.298 -5.446 1.00 40.84 103 PRO A N 1
ATOM 773 C CA . PRO A 1 103 ? -28.084 13.175 -5.193 1.00 40.84 103 PRO A CA 1
ATOM 774 C C . PRO A 1 103 ? -28.081 12.085 -6.285 1.00 40.84 103 PRO A C 1
ATOM 776 O O . PRO A 1 103 ? -28.736 11.066 -6.113 1.00 40.84 103 PRO A O 1
ATOM 779 N N . ASP A 1 104 ? -27.292 12.247 -7.354 1.00 38.66 104 ASP A N 1
ATOM 780 C CA . ASP A 1 104 ? -27.261 11.354 -8.519 1.00 38.66 104 ASP A CA 1
ATOM 781 C C . ASP A 1 104 ? -26.008 10.466 -8.635 1.00 38.66 104 ASP A C 1
ATOM 783 O O . ASP A 1 104 ? -25.794 9.847 -9.679 1.00 38.66 104 ASP A O 1
ATOM 787 N N . GLN A 1 105 ? -25.129 10.394 -7.627 1.00 47.44 105 GLN A N 1
ATOM 788 C CA . GLN A 1 105 ? -23.951 9.522 -7.736 1.00 47.44 105 GLN A CA 1
ATOM 789 C C . GLN A 1 105 ? -24.257 8.101 -7.235 1.00 47.44 105 GLN A C 1
ATOM 791 O O . GLN A 1 105 ? -24.549 7.927 -6.051 1.00 47.44 105 GLN A O 1
ATOM 796 N N . PRO A 1 106 ? -24.197 7.074 -8.111 1.00 45.84 106 PRO A N 1
ATOM 797 C CA . PRO A 1 106 ? -24.543 5.709 -7.743 1.00 45.84 106 PRO A CA 1
ATOM 798 C C . PRO A 1 106 ? -23.602 5.199 -6.651 1.00 45.84 106 PRO A C 1
ATOM 800 O O . PRO A 1 106 ? -22.386 5.399 -6.719 1.00 45.84 106 PRO A O 1
ATOM 803 N N . ALA A 1 107 ? -24.170 4.518 -5.654 1.00 49.62 107 ALA A N 1
ATOM 804 C CA . ALA A 1 107 ? -23.405 3.780 -4.660 1.00 49.62 107 ALA A CA 1
ATOM 805 C C . ALA A 1 107 ? -22.384 2.886 -5.382 1.00 49.62 107 ALA A C 1
ATOM 807 O O . ALA A 1 107 ? -22.740 2.146 -6.303 1.00 49.62 107 ALA A O 1
ATOM 808 N N . LEU A 1 108 ? -21.107 2.988 -5.011 1.00 54.38 108 LEU A N 1
ATOM 809 C CA . LEU A 1 108 ? -20.048 2.251 -5.695 1.00 54.38 108 LEU A CA 1
ATOM 810 C C . LEU A 1 108 ? -20.145 0.783 -5.317 1.00 54.38 108 LEU A C 1
ATOM 812 O O . LEU A 1 108 ? -19.680 0.347 -4.266 1.00 54.38 108 LEU A O 1
ATOM 816 N N . THR A 1 109 ? -20.795 0.024 -6.183 1.00 63.56 109 THR A N 1
ATOM 817 C CA . THR A 1 109 ? -21.053 -1.396 -5.960 1.00 63.56 109 THR A CA 1
ATOM 818 C C . THR A 1 109 ? -19.949 -2.264 -6.552 1.00 63.56 109 THR A C 1
ATOM 820 O O . THR A 1 109 ? -19.774 -3.400 -6.112 1.00 63.56 109 THR A O 1
ATOM 823 N N . THR A 1 110 ? -19.161 -1.748 -7.509 1.00 79.44 110 THR A N 1
ATOM 824 C CA . THR A 1 110 ? -18.223 -2.568 -8.285 1.00 79.44 110 THR A CA 1
ATOM 825 C C . THR A 1 110 ? -16.779 -2.066 -8.268 1.00 79.44 110 THR A C 1
ATOM 827 O O . THR A 1 110 ? -16.491 -0.873 -8.252 1.00 79.44 110 THR A O 1
ATOM 830 N N . MET A 1 111 ? -15.845 -3.013 -8.381 1.00 81.00 111 MET A N 1
ATOM 831 C CA . MET A 1 111 ? -14.399 -2.771 -8.497 1.00 81.00 111 MET A CA 1
ATOM 832 C C . MET A 1 111 ? -14.020 -1.929 -9.729 1.00 81.00 111 MET A C 1
ATOM 834 O O . MET A 1 111 ? -12.990 -1.260 -9.748 1.00 81.00 111 MET A O 1
ATOM 838 N N . ARG A 1 112 ? -14.869 -1.930 -10.764 1.00 86.19 112 ARG A N 1
ATOM 839 C CA . ARG A 1 112 ? -14.711 -1.069 -11.941 1.00 86.19 112 ARG A CA 1
ATOM 840 C C . ARG A 1 112 ? -14.889 0.404 -11.581 1.00 86.19 112 ARG A C 1
ATOM 842 O O . ARG A 1 112 ? -14.164 1.246 -12.107 1.00 86.19 112 ARG A O 1
ATOM 849 N N . ASP A 1 113 ? -15.844 0.706 -10.709 1.00 82.62 113 ASP A N 1
ATOM 850 C CA . ASP A 1 113 ? -16.123 2.077 -10.291 1.00 82.62 113 ASP A CA 1
ATOM 851 C C . ASP A 1 113 ? -15.015 2.605 -9.373 1.00 82.62 113 ASP A C 1
ATOM 853 O O . ASP A 1 113 ? -14.628 3.768 -9.492 1.00 82.62 113 ASP A O 1
ATOM 857 N N . ASP A 1 114 ? -14.416 1.726 -8.560 1.00 82.31 114 ASP A N 1
ATOM 858 C CA . ASP A 1 114 ? -13.219 2.036 -7.768 1.00 82.31 114 ASP A CA 1
ATOM 859 C C . ASP A 1 114 ? -12.046 2.459 -8.677 1.00 82.31 114 ASP A C 1
ATOM 861 O O . ASP A 1 114 ? -11.434 3.506 -8.462 1.00 82.31 114 ASP A O 1
ATOM 865 N N . LEU A 1 115 ? -11.780 1.704 -9.752 1.00 86.00 115 LEU A N 1
ATOM 866 C CA . LEU A 1 115 ? -10.687 1.991 -10.693 1.00 86.00 115 LEU A CA 1
ATOM 867 C C . LEU A 1 115 ? -10.916 3.251 -11.536 1.00 86.00 115 LEU A C 1
ATOM 869 O O . LEU A 1 115 ? -9.964 3.962 -11.860 1.00 86.00 115 LEU A O 1
ATOM 873 N N . ARG A 1 116 ? -12.169 3.566 -11.882 1.00 87.31 116 ARG A N 1
ATOM 874 C CA . ARG A 1 116 ? -12.503 4.774 -12.658 1.00 87.31 116 ARG A CA 1
ATOM 875 C C . ARG A 1 116 ? -12.111 6.066 -11.943 1.00 87.31 116 ARG A C 1
ATOM 877 O O . ARG A 1 116 ? -11.804 7.046 -12.615 1.00 87.31 116 ARG A O 1
ATOM 884 N N . ARG A 1 117 ? -12.053 6.064 -10.606 1.00 82.31 117 ARG A N 1
ATOM 885 C CA . ARG A 1 117 ? -11.611 7.221 -9.805 1.00 82.31 117 ARG A CA 1
ATOM 886 C C . ARG A 1 117 ? -10.174 7.630 -10.095 1.00 82.31 117 ARG A C 1
ATOM 888 O O . ARG A 1 117 ? -9.845 8.801 -9.979 1.00 82.31 117 ARG A O 1
ATOM 895 N N . VAL A 1 118 ? -9.333 6.676 -10.486 1.00 86.00 118 VAL A N 1
ATOM 896 C CA . VAL A 1 118 ? -7.916 6.910 -10.795 1.00 86.00 118 VAL A CA 1
ATOM 897 C C . VAL A 1 118 ? -7.734 7.612 -12.140 1.00 86.00 118 VAL A C 1
ATOM 899 O O . VAL A 1 118 ? -6.696 8.211 -12.385 1.00 86.00 118 VAL A O 1
ATOM 902 N N . LEU A 1 119 ? -8.743 7.569 -13.011 1.00 85.62 119 LEU A N 1
ATOM 903 C CA . LEU A 1 119 ? -8.719 8.241 -14.311 1.00 85.62 119 LEU A CA 1
ATOM 904 C C . LEU A 1 119 ? -9.263 9.678 -14.242 1.00 85.62 119 LEU A C 1
ATOM 906 O O . LEU A 1 119 ? -9.467 10.302 -15.281 1.00 85.62 119 LEU A O 1
ATOM 910 N N . SER A 1 120 ? -9.535 10.204 -13.043 1.00 85.94 120 SER A N 1
ATOM 911 C CA . SER A 1 120 ? -10.007 11.578 -12.877 1.00 85.94 120 SER A CA 1
ATOM 912 C C . SER A 1 120 ? -8.883 12.600 -13.086 1.00 85.94 120 SER A C 1
ATOM 914 O O . SER A 1 120 ? -7.696 12.302 -12.928 1.00 85.94 120 SER A O 1
ATOM 916 N N . ALA A 1 121 ? -9.261 13.840 -13.407 1.00 84.75 121 ALA A N 1
ATOM 917 C CA . ALA A 1 121 ? -8.314 14.952 -13.487 1.00 84.75 121 ALA A CA 1
ATOM 918 C C . ALA A 1 121 ? -7.590 15.174 -12.147 1.00 84.75 121 ALA A C 1
ATOM 920 O O . ALA A 1 121 ? -6.379 15.387 -12.133 1.00 84.75 121 ALA A O 1
ATOM 921 N N . ASP A 1 122 ? -8.302 15.025 -11.027 1.00 83.50 122 ASP A N 1
ATOM 922 C CA . ASP A 1 122 ? -7.730 15.156 -9.683 1.00 83.50 122 ASP A CA 1
ATOM 923 C C . ASP A 1 122 ? -6.642 14.107 -9.429 1.00 83.50 122 ASP A C 1
ATOM 925 O O . ASP A 1 122 ? -5.592 14.427 -8.874 1.00 83.50 122 ASP A O 1
ATOM 929 N N . ALA A 1 123 ? -6.843 12.869 -9.900 1.00 84.31 123 ALA A N 1
ATOM 930 C CA . ALA A 1 123 ? -5.845 11.805 -9.810 1.00 84.31 123 ALA A CA 1
ATOM 931 C C . ALA A 1 123 ? -4.567 12.167 -10.570 1.00 84.31 123 ALA A C 1
ATOM 933 O O . ALA A 1 123 ? -3.463 11.969 -10.064 1.00 84.31 123 ALA A O 1
ATOM 934 N N . MET A 1 124 ? -4.722 12.713 -11.779 1.00 86.81 124 MET A N 1
ATOM 935 C CA . MET A 1 124 ? -3.602 13.127 -12.619 1.00 86.81 124 MET A CA 1
ATOM 936 C C . MET A 1 124 ? -2.826 14.280 -11.993 1.00 86.81 124 MET A C 1
ATOM 938 O O . MET A 1 124 ? -1.599 14.215 -11.918 1.00 86.81 124 MET A O 1
ATOM 942 N N . ILE A 1 125 ? -3.526 15.305 -11.502 1.00 86.69 125 ILE A N 1
ATOM 943 C CA . ILE A 1 125 ? -2.898 16.442 -10.821 1.00 86.69 125 ILE A CA 1
ATOM 944 C C . ILE A 1 125 ? -2.152 15.942 -9.586 1.00 86.69 125 ILE A C 1
ATOM 946 O O . ILE A 1 125 ? -0.968 16.233 -9.431 1.00 86.69 125 ILE A O 1
ATOM 950 N N . PHE A 1 126 ? -2.794 15.113 -8.761 1.00 86.44 126 PHE A N 1
ATOM 951 C CA . PHE A 1 126 ? -2.185 14.584 -7.546 1.00 86.44 126 PHE A CA 1
ATOM 952 C C . PHE A 1 126 ? -0.963 13.701 -7.833 1.00 86.44 126 PHE A C 1
ATOM 954 O O . PHE A 1 126 ? 0.069 13.829 -7.171 1.00 86.44 126 PHE A O 1
ATOM 961 N N . ALA A 1 127 ? -1.030 12.860 -8.870 1.00 88.25 127 ALA A N 1
ATOM 962 C CA . ALA A 1 127 ? 0.099 12.059 -9.335 1.00 88.25 127 ALA A CA 1
ATOM 963 C C . ALA A 1 127 ? 1.273 12.932 -9.806 1.00 88.25 127 ALA A C 1
ATOM 965 O O . ALA A 1 127 ? 2.424 12.634 -9.490 1.00 88.25 127 ALA A O 1
ATOM 966 N N . VAL A 1 128 ? 1.003 14.026 -10.523 1.00 87.75 128 VAL A N 1
ATOM 967 C CA . VAL A 1 128 ? 2.035 14.986 -10.948 1.00 87.75 128 VAL A CA 1
ATOM 968 C C . VAL A 1 128 ? 2.621 15.734 -9.748 1.00 87.75 128 VAL A C 1
ATOM 970 O O . VAL A 1 128 ? 3.836 15.899 -9.668 1.00 87.75 128 VAL A O 1
ATOM 973 N N . THR A 1 129 ? 1.808 16.133 -8.769 1.00 87.62 129 THR A N 1
ATOM 974 C CA . THR A 1 129 ? 2.302 16.790 -7.548 1.00 87.62 129 THR A CA 1
ATOM 975 C C . THR A 1 129 ? 3.233 15.875 -6.754 1.00 87.62 129 THR A C 1
ATOM 977 O O . THR A 1 129 ? 4.295 16.314 -6.308 1.00 87.62 129 THR A O 1
ATOM 980 N N . LEU A 1 130 ? 2.902 14.584 -6.643 1.00 87.12 130 LEU A N 1
ATOM 981 C CA . LEU A 1 130 ? 3.761 13.592 -5.987 1.00 87.12 130 LEU A CA 1
ATOM 982 C C . LEU A 1 130 ? 5.120 13.416 -6.675 1.00 87.12 130 LEU A C 1
ATOM 984 O O . LEU A 1 130 ? 6.051 12.912 -6.050 1.00 87.12 130 LEU A O 1
ATOM 988 N N . MET A 1 131 ? 5.265 13.839 -7.930 1.00 87.38 131 MET A N 1
ATOM 989 C CA . MET A 1 131 ? 6.519 13.758 -8.679 1.00 87.38 131 MET A CA 1
ATOM 990 C C . MET A 1 131 ? 7.470 14.923 -8.443 1.00 87.38 131 MET A C 1
ATOM 992 O O . MET A 1 131 ? 8.657 14.787 -8.734 1.00 87.38 131 MET A O 1
ATOM 996 N N . ILE A 1 132 ? 6.991 16.041 -7.894 1.00 87.38 132 ILE A N 1
ATOM 997 C CA . ILE A 1 132 ? 7.813 17.238 -7.672 1.00 87.38 132 ILE A CA 1
ATOM 998 C C . ILE A 1 132 ? 9.080 16.922 -6.854 1.00 87.38 132 ILE A C 1
ATOM 1000 O O . ILE A 1 132 ? 10.159 17.327 -7.287 1.00 87.38 132 ILE A O 1
ATOM 1004 N N . PRO A 1 133 ? 9.029 16.141 -5.751 1.00 86.75 133 PRO A N 1
ATOM 1005 C CA . PRO A 1 133 ? 10.235 15.782 -5.006 1.00 86.75 133 PRO A CA 1
ATOM 1006 C C . PRO A 1 133 ? 11.271 15.025 -5.841 1.00 86.75 133 PRO A C 1
ATOM 1008 O O . PRO A 1 133 ? 12.465 15.169 -5.605 1.00 86.75 133 PRO A O 1
ATOM 1011 N N . LEU A 1 134 ? 10.852 14.251 -6.848 1.00 84.94 134 LEU A N 1
ATOM 1012 C CA . LEU A 1 134 ? 11.788 13.520 -7.703 1.00 84.94 134 LEU A CA 1
ATOM 1013 C C . LEU A 1 134 ? 12.593 14.442 -8.619 1.00 84.94 134 LEU A C 1
ATOM 1015 O O . LEU A 1 134 ? 13.693 14.067 -9.012 1.00 84.94 134 LEU A O 1
ATOM 1019 N N . LEU A 1 135 ? 12.131 15.666 -8.891 1.00 85.75 135 LEU A N 1
ATOM 1020 C CA . LEU A 1 135 ? 12.911 16.653 -9.645 1.00 85.75 135 LEU A CA 1
ATOM 1021 C C . LEU A 1 135 ? 14.208 17.051 -8.921 1.00 85.75 135 LEU A C 1
ATOM 1023 O O . LEU A 1 135 ? 15.156 17.494 -9.566 1.00 85.75 135 LEU A O 1
ATOM 1027 N N . LEU A 1 136 ? 14.307 16.811 -7.607 1.00 86.25 136 LEU A N 1
ATOM 1028 C CA . LEU A 1 136 ? 15.547 17.004 -6.850 1.00 86.25 136 LEU A CA 1
ATOM 1029 C C . LEU A 1 136 ? 16.704 16.131 -7.367 1.00 86.25 136 LEU A C 1
ATOM 1031 O O . LEU A 1 136 ? 17.862 16.459 -7.121 1.00 86.25 136 LEU A O 1
ATOM 1035 N N . MET A 1 137 ? 16.426 15.067 -8.134 1.00 83.38 137 MET A N 1
ATOM 1036 C CA . MET A 1 137 ? 17.471 14.256 -8.770 1.00 83.38 137 MET A CA 1
ATOM 1037 C C . MET A 1 137 ? 18.332 15.042 -9.767 1.00 83.38 137 MET A C 1
ATOM 1039 O O . MET A 1 137 ? 19.491 14.689 -9.970 1.00 83.38 137 MET A O 1
ATOM 1043 N N . PHE A 1 138 ? 17.802 16.124 -10.350 1.00 83.75 138 PHE A N 1
ATOM 1044 C CA . PHE A 1 138 ? 18.544 16.980 -11.280 1.00 83.75 138 PHE A CA 1
ATOM 1045 C C . PHE A 1 138 ? 19.553 17.904 -10.581 1.00 83.75 138 PHE A C 1
ATOM 1047 O O . PHE A 1 138 ? 20.450 18.426 -11.234 1.00 83.75 138 PHE A O 1
ATOM 1054 N N . LEU A 1 139 ? 19.439 18.087 -9.260 1.00 86.69 139 LEU A N 1
ATOM 1055 C CA . LEU A 1 139 ? 20.339 18.926 -8.456 1.00 86.69 139 LEU A CA 1
ATOM 1056 C C . LEU A 1 139 ? 21.568 18.160 -7.936 1.00 86.69 139 LEU A C 1
ATOM 1058 O O . LEU A 1 139 ? 22.429 18.742 -7.281 1.00 86.69 139 LEU A O 1
ATOM 1062 N N . GLY A 1 140 ? 21.655 16.856 -8.209 1.00 87.81 140 GLY A N 1
ATOM 1063 C CA . GLY A 1 140 ? 22.772 15.999 -7.817 1.00 87.81 140 GLY A CA 1
ATOM 1064 C C . GLY A 1 140 ? 22.345 14.773 -7.001 1.00 87.81 140 GLY A C 1
ATOM 1065 O O . GLY A 1 140 ? 21.191 14.654 -6.585 1.00 87.81 140 GLY A O 1
ATOM 1066 N N . PRO A 1 141 ? 23.277 13.840 -6.740 1.00 85.75 141 PRO A N 1
ATOM 1067 C CA . PRO A 1 141 ? 22.959 12.522 -6.187 1.00 85.75 141 PRO A CA 1
ATOM 1068 C C . PRO A 1 141 ? 22.373 12.581 -4.771 1.00 85.75 141 PRO A C 1
ATOM 1070 O O . PRO A 1 141 ? 21.418 11.868 -4.472 1.00 85.75 141 PRO A O 1
ATOM 1073 N N . LEU A 1 142 ? 22.893 13.459 -3.906 1.00 88.19 142 LEU A N 1
ATOM 1074 C CA . LEU A 1 142 ? 22.419 13.587 -2.525 1.00 88.19 142 LEU A CA 1
ATOM 1075 C C . LEU A 1 142 ? 20.986 14.144 -2.461 1.00 88.19 142 LEU A C 1
ATOM 1077 O O . LEU A 1 142 ? 20.135 13.584 -1.769 1.00 88.19 142 LEU A O 1
ATOM 1081 N N . PHE A 1 143 ? 20.693 15.185 -3.246 1.00 86.25 143 PHE A N 1
ATOM 1082 C CA . PHE A 1 143 ? 19.341 15.733 -3.387 1.00 86.25 143 PHE A CA 1
ATOM 1083 C C . PHE A 1 143 ? 18.387 14.740 -4.057 1.00 86.25 143 PHE A C 1
ATOM 1085 O O . PHE A 1 143 ? 17.233 14.635 -3.646 1.00 86.25 143 PHE A O 1
ATOM 1092 N N . GLY A 1 144 ? 18.874 13.944 -5.012 1.00 84.38 144 GLY A N 1
ATOM 1093 C CA . GLY A 1 144 ? 18.108 12.861 -5.624 1.00 84.38 144 GLY A CA 1
ATOM 1094 C C . GLY A 1 144 ? 17.662 11.795 -4.628 1.00 84.38 144 GLY A C 1
ATOM 1095 O O . GLY A 1 144 ? 16.496 11.405 -4.643 1.00 84.38 144 GLY A O 1
ATOM 1096 N N . ILE A 1 145 ? 18.544 11.366 -3.719 1.00 84.88 145 ILE A N 1
ATOM 1097 C CA . ILE A 1 145 ? 18.188 10.408 -2.658 1.00 84.88 145 ILE A CA 1
ATOM 1098 C C . ILE A 1 145 ? 17.136 11.010 -1.721 1.00 84.88 145 ILE A C 1
ATOM 1100 O O . ILE A 1 145 ? 16.141 10.352 -1.419 1.00 84.88 145 ILE A O 1
ATOM 1104 N N . MET A 1 146 ? 17.313 12.264 -1.296 1.00 85.06 146 MET A N 1
ATOM 1105 C CA . MET A 1 146 ? 16.325 12.949 -0.453 1.00 85.06 146 MET A CA 1
ATOM 1106 C C . MET A 1 146 ? 14.965 13.058 -1.154 1.00 85.06 146 MET A C 1
ATOM 1108 O O . MET A 1 146 ? 13.938 12.717 -0.567 1.00 85.06 146 MET A O 1
ATOM 1112 N N . GLY A 1 147 ? 14.954 13.447 -2.430 1.00 85.88 147 GLY A N 1
ATOM 1113 C CA . GLY A 1 147 ? 13.744 13.509 -3.248 1.00 85.88 147 GLY A CA 1
ATOM 1114 C C . GLY A 1 147 ? 13.051 12.160 -3.408 1.00 85.88 147 GLY A C 1
ATOM 1115 O O . GLY A 1 147 ? 11.826 12.085 -3.328 1.00 85.88 147 GLY A O 1
ATOM 1116 N N . LEU A 1 148 ? 13.823 11.080 -3.551 1.00 85.06 148 LEU A N 1
ATOM 1117 C CA . LEU A 1 148 ? 13.311 9.713 -3.602 1.00 85.06 148 LEU A CA 1
ATOM 1118 C C . LEU A 1 148 ? 12.630 9.314 -2.284 1.00 85.06 148 LEU A C 1
ATOM 1120 O O . LEU A 1 148 ? 11.525 8.773 -2.308 1.00 85.06 148 LEU A O 1
ATOM 1124 N N . ILE A 1 149 ? 13.259 9.606 -1.140 1.00 84.62 149 ILE A N 1
ATOM 1125 C CA . ILE A 1 149 ? 12.699 9.315 0.190 1.00 84.62 149 ILE A CA 1
ATOM 1126 C C . ILE A 1 149 ? 11.386 10.076 0.388 1.00 84.62 149 ILE A C 1
ATOM 1128 O O . ILE A 1 149 ? 10.378 9.471 0.754 1.00 84.62 149 ILE A O 1
ATOM 1132 N N . VAL A 1 150 ? 11.376 11.381 0.093 1.00 86.31 150 VAL A N 1
ATOM 1133 C CA . VAL A 1 150 ? 10.173 12.220 0.206 1.00 86.31 150 VAL A CA 1
ATOM 1134 C C . VAL A 1 150 ? 9.071 11.720 -0.726 1.00 86.31 150 VAL A C 1
ATOM 1136 O O . VAL A 1 150 ? 7.923 11.607 -0.301 1.00 86.31 150 VAL A O 1
ATOM 1139 N N . HIS A 1 151 ? 9.407 11.355 -1.966 1.00 87.44 151 HIS A N 1
ATOM 1140 C CA . HIS A 1 151 ? 8.450 10.794 -2.918 1.00 87.44 151 HIS A CA 1
ATOM 1141 C C . HIS A 1 151 ? 7.814 9.501 -2.400 1.00 87.44 151 HIS A C 1
ATOM 1143 O O . HIS A 1 151 ? 6.591 9.384 -2.399 1.00 87.44 151 HIS A O 1
ATOM 1149 N N . TYR A 1 152 ? 8.610 8.543 -1.913 1.00 85.69 152 TYR A N 1
ATOM 1150 C CA . TYR A 1 152 ? 8.068 7.294 -1.371 1.00 85.69 152 TYR A CA 1
ATOM 1151 C C . TYR A 1 152 ? 7.258 7.509 -0.088 1.00 85.69 152 TYR A C 1
ATOM 1153 O O . TYR A 1 152 ? 6.231 6.855 0.091 1.00 85.69 152 TYR A O 1
ATOM 1161 N N . ALA A 1 153 ? 7.669 8.436 0.781 1.00 84.56 153 ALA A N 1
ATOM 1162 C CA . ALA A 1 153 ? 6.898 8.816 1.965 1.00 84.56 153 ALA A CA 1
ATOM 1163 C C . ALA A 1 153 ? 5.543 9.424 1.596 1.00 84.56 153 ALA A C 1
ATOM 1165 O O . ALA A 1 153 ? 4.513 9.007 2.129 1.00 84.56 153 ALA A O 1
ATOM 1166 N N . ALA A 1 154 ? 5.532 10.346 0.635 1.00 87.19 154 ALA A N 1
ATOM 1167 C CA . ALA A 1 154 ? 4.313 10.960 0.134 1.00 87.19 154 ALA A CA 1
ATOM 1168 C C . ALA A 1 154 ? 3.413 9.940 -0.579 1.00 87.19 154 ALA A C 1
ATOM 1170 O O . ALA A 1 154 ? 2.206 9.940 -0.362 1.00 87.19 154 ALA A O 1
ATOM 1171 N N . LEU A 1 155 ? 3.984 9.017 -1.358 1.00 89.38 155 LEU A N 1
ATOM 1172 C CA . LEU A 1 155 ? 3.242 7.958 -2.044 1.00 89.38 155 LEU A CA 1
ATOM 1173 C C . LEU A 1 155 ? 2.618 6.956 -1.061 1.00 89.38 155 LEU A C 1
ATOM 1175 O O . LEU A 1 155 ? 1.471 6.552 -1.239 1.00 89.38 155 LEU A O 1
ATOM 1179 N N . ALA A 1 156 ? 3.340 6.591 0.002 1.00 87.44 156 ALA A N 1
ATOM 1180 C CA . ALA A 1 156 ? 2.812 5.756 1.079 1.00 87.44 156 ALA A CA 1
ATOM 1181 C C . ALA A 1 156 ? 1.698 6.472 1.864 1.00 87.44 156 ALA A C 1
ATOM 1183 O O . ALA A 1 156 ? 0.670 5.867 2.162 1.00 87.44 156 ALA A O 1
ATOM 1184 N N . GLY A 1 157 ? 1.869 7.767 2.153 1.00 86.31 157 GLY A N 1
ATOM 1185 C CA . GLY A 1 157 ? 0.819 8.618 2.721 1.00 86.31 157 GLY A CA 1
ATOM 1186 C C . GLY A 1 157 ? -0.426 8.658 1.840 1.00 86.31 157 GLY A C 1
ATOM 1187 O O . GLY A 1 157 ? -1.518 8.330 2.298 1.00 86.31 157 GLY A O 1
ATOM 1188 N N . ALA A 1 158 ? -0.249 8.969 0.556 1.00 87.75 158 ALA A N 1
ATOM 1189 C CA . ALA A 1 158 ? -1.316 8.989 -0.437 1.00 87.75 158 ALA A CA 1
ATOM 1190 C C . ALA A 1 158 ? -2.058 7.650 -0.507 1.00 87.75 158 ALA A C 1
ATOM 1192 O O . ALA A 1 158 ? -3.285 7.644 -0.525 1.00 87.75 158 ALA A O 1
ATOM 1193 N N . PHE A 1 159 ? -1.344 6.519 -0.479 1.00 91.12 159 PHE A N 1
ATOM 1194 C CA . PHE A 1 159 ? -1.959 5.192 -0.478 1.00 91.12 159 PHE A CA 1
ATOM 1195 C C . PHE A 1 159 ? -2.964 5.027 0.671 1.00 91.12 159 PHE A C 1
ATOM 1197 O O . PHE A 1 159 ? -4.112 4.664 0.423 1.00 91.12 159 PHE A O 1
ATOM 1204 N N . PHE A 1 160 ? -2.572 5.334 1.912 1.00 88.75 160 PHE A N 1
ATOM 1205 C CA . PHE A 1 160 ? -3.467 5.180 3.065 1.00 88.75 160 PHE A CA 1
ATOM 1206 C C . PHE A 1 160 ? -4.587 6.219 3.104 1.00 88.75 160 PHE A C 1
ATOM 1208 O O . PHE A 1 160 ? -5.699 5.883 3.501 1.00 88.75 160 PHE A O 1
ATOM 1215 N N . VAL A 1 161 ? -4.323 7.450 2.666 1.00 89.06 161 VAL A N 1
ATOM 1216 C CA . VAL A 1 161 ? -5.337 8.515 2.608 1.00 89.06 161 VAL A CA 1
ATOM 1217 C C . VAL A 1 161 ? -6.405 8.189 1.558 1.00 89.06 161 VAL A C 1
ATOM 1219 O O . VAL A 1 161 ? -7.596 8.319 1.829 1.00 89.06 161 VAL A O 1
ATOM 1222 N N . ILE A 1 162 ? -6.003 7.692 0.383 1.00 90.00 162 ILE A N 1
ATOM 1223 C CA . ILE A 1 162 ? -6.928 7.221 -0.660 1.00 90.00 162 ILE A CA 1
ATOM 1224 C C . ILE A 1 162 ? -7.707 6.003 -0.171 1.00 90.00 162 ILE A C 1
ATOM 1226 O O . ILE A 1 162 ? -8.925 5.949 -0.336 1.00 90.00 162 ILE A O 1
ATOM 1230 N N . LEU A 1 163 ? -7.017 5.041 0.441 1.00 91.00 163 LEU A N 1
ATOM 1231 C CA . LEU A 1 163 ? -7.639 3.839 0.980 1.00 91.00 163 LEU A CA 1
ATOM 1232 C C . LEU A 1 163 ? -8.704 4.185 2.023 1.00 91.00 163 LEU A C 1
ATOM 1234 O O . LEU A 1 163 ? -9.810 3.663 1.928 1.00 91.00 163 LEU A O 1
ATOM 1238 N N . ASP A 1 164 ? -8.414 5.087 2.964 1.00 88.31 164 ASP A N 1
ATOM 1239 C CA . ASP A 1 164 ? -9.370 5.511 3.992 1.00 88.31 164 ASP A CA 1
ATOM 1240 C C . ASP A 1 164 ? -10.555 6.285 3.394 1.00 88.31 164 ASP A C 1
ATOM 1242 O O . ASP A 1 164 ? -11.714 6.010 3.712 1.00 88.31 164 ASP A O 1
ATOM 1246 N N . HIS A 1 165 ? -10.280 7.196 2.453 1.00 87.50 165 HIS A N 1
ATOM 1247 C CA . HIS A 1 165 ? -11.309 7.966 1.748 1.00 87.50 165 HIS A CA 1
ATOM 1248 C C . HIS A 1 165 ? -12.295 7.061 1.002 1.00 87.50 165 HIS A C 1
ATOM 1250 O O . HIS A 1 165 ? -13.511 7.240 1.107 1.00 87.50 165 HIS A O 1
ATOM 1256 N N . VAL A 1 166 ? -11.781 6.060 0.280 1.00 88.38 166 VAL A N 1
ATOM 1257 C CA . VAL A 1 166 ? -12.613 5.099 -0.458 1.00 88.38 166 VAL A CA 1
ATOM 1258 C C . VAL A 1 166 ? -13.285 4.105 0.487 1.00 88.38 166 VAL A C 1
ATOM 1260 O O . VAL A 1 166 ? -14.465 3.817 0.302 1.00 88.38 166 VAL A O 1
ATOM 1263 N N . ALA A 1 167 ? -12.604 3.645 1.541 1.00 86.75 167 ALA A N 1
ATOM 1264 C CA . ALA A 1 167 ? -13.209 2.799 2.570 1.00 86.75 167 ALA A CA 1
ATOM 1265 C C . ALA A 1 167 ? -14.416 3.489 3.223 1.00 86.75 167 ALA A C 1
ATOM 1267 O O . ALA A 1 167 ? -15.438 2.848 3.473 1.00 86.75 167 ALA A O 1
ATOM 1268 N N . ALA A 1 168 ? -14.333 4.805 3.446 1.00 83.75 168 ALA A N 1
ATOM 1269 C CA . ALA A 1 168 ? -15.430 5.637 3.939 1.00 83.75 168 ALA A CA 1
ATOM 1270 C C . ALA A 1 168 ? -16.590 5.819 2.944 1.00 83.75 168 ALA A C 1
ATOM 1272 O O . ALA A 1 168 ? -17.602 6.410 3.315 1.00 83.75 168 ALA A O 1
ATOM 1273 N N . GLY A 1 169 ? -16.473 5.319 1.711 1.00 81.31 169 GLY A N 1
ATOM 1274 C CA . GLY A 1 169 ? -17.500 5.440 0.676 1.00 81.31 169 GLY A CA 1
ATOM 1275 C C . GLY A 1 169 ? -17.605 6.842 0.074 1.00 81.31 169 GLY A C 1
ATOM 1276 O O . GLY A 1 169 ? -18.562 7.135 -0.638 1.00 81.31 169 GLY A O 1
ATOM 1277 N N . ARG A 1 170 ? -16.636 7.729 0.336 1.00 81.31 170 ARG A N 1
ATOM 1278 C CA . ARG A 1 170 ? -16.644 9.098 -0.200 1.00 81.31 170 ARG A CA 1
ATOM 1279 C C . ARG A 1 170 ? -16.402 9.062 -1.711 1.00 81.31 170 ARG A C 1
ATOM 1281 O O . ARG A 1 170 ? -15.611 8.228 -2.155 1.00 81.31 170 ARG A O 1
ATOM 1288 N N . PRO A 1 171 ? -17.035 9.917 -2.530 1.00 78.56 171 PRO A N 1
ATOM 1289 C CA . PRO A 1 171 ? -16.781 9.976 -3.972 1.00 78.56 171 PRO A CA 1
ATOM 1290 C C . PRO A 1 171 ? -15.409 10.595 -4.297 1.00 78.56 171 PRO A C 1
ATOM 1292 O O . PRO A 1 171 ? -14.814 11.285 -3.471 1.00 78.56 171 PRO A O 1
ATOM 1295 N N . GLY A 1 172 ? -14.898 10.345 -5.507 1.00 80.25 172 GLY A N 1
ATOM 1296 C CA . GLY A 1 172 ? -13.655 10.955 -6.006 1.00 80.25 172 GLY A CA 1
ATOM 1297 C C . GLY A 1 172 ? -12.368 10.494 -5.304 1.00 80.25 172 GLY A C 1
ATOM 1298 O O . GLY A 1 172 ? -12.287 9.367 -4.807 1.00 80.25 172 GLY A O 1
ATOM 1299 N N . LEU A 1 173 ? -11.353 11.359 -5.298 1.00 82.38 173 LEU A N 1
ATOM 1300 C CA . LEU A 1 173 ? -10.094 11.176 -4.570 1.00 82.38 173 LEU A CA 1
ATOM 1301 C C . LEU A 1 173 ? -9.963 12.230 -3.458 1.00 82.38 173 LEU A C 1
ATOM 1303 O O . LEU A 1 173 ? -10.586 13.289 -3.543 1.00 82.38 173 LEU A O 1
ATOM 1307 N N . PRO A 1 174 ? -9.191 11.941 -2.399 1.00 81.88 174 PRO A N 1
ATOM 1308 C CA . PRO A 1 174 ? -8.940 12.893 -1.326 1.00 81.88 174 PRO A CA 1
ATOM 1309 C C . PRO A 1 174 ? -8.130 14.097 -1.821 1.00 81.88 174 PRO A C 1
ATOM 1311 O O . PRO A 1 174 ? -7.267 13.970 -2.690 1.00 81.88 174 PRO A O 1
ATOM 1314 N N . HIS A 1 175 ? -8.379 15.256 -1.214 1.00 73.62 175 HIS A N 1
ATOM 1315 C CA . HIS A 1 175 ? -7.598 16.465 -1.447 1.00 73.62 175 HIS A CA 1
ATOM 1316 C C . HIS A 1 175 ? -6.468 16.534 -0.413 1.00 73.62 175 HIS A C 1
ATOM 1318 O O . HIS A 1 175 ? -6.723 16.721 0.774 1.00 73.62 175 HIS A O 1
ATOM 1324 N N . GLY A 1 176 ? -5.223 16.386 -0.867 1.00 69.00 176 GLY A N 1
ATOM 1325 C CA . GLY A 1 176 ? -4.033 16.548 -0.031 1.00 69.00 176 GLY A CA 1
ATOM 1326 C C . GLY A 1 176 ? -3.478 15.261 0.588 1.00 69.00 176 GLY A C 1
ATOM 1327 O O . GLY A 1 176 ? -4.009 14.160 0.438 1.00 69.00 176 GLY A O 1
ATOM 1328 N N . LEU A 1 177 ? -2.339 15.421 1.260 1.00 64.62 177 LEU A N 1
ATOM 1329 C CA . LEU A 1 177 ? -1.643 14.376 2.005 1.00 64.62 177 LEU A CA 1
ATOM 1330 C C . LEU A 1 177 ? -1.980 14.574 3.485 1.00 64.62 177 LEU A C 1
ATOM 1332 O O . LEU A 1 177 ? -1.781 15.665 4.002 1.00 64.62 177 LEU A O 1
ATOM 1336 N N . GLY A 1 178 ? -2.521 13.551 4.148 1.00 61.62 178 GLY A N 1
ATOM 1337 C CA . GLY A 1 178 ? -2.885 13.634 5.565 1.00 61.62 178 GLY A CA 1
ATOM 1338 C C . GLY A 1 178 ? -1.690 13.916 6.487 1.00 61.62 178 GLY A C 1
ATOM 1339 O O . GLY A 1 178 ? -0.533 13.724 6.112 1.00 61.62 178 GLY A O 1
ATOM 1340 N N . ASP A 1 179 ? -1.983 14.300 7.730 1.00 58.59 179 ASP A N 1
ATOM 1341 C CA . ASP A 1 179 ? -1.022 14.939 8.647 1.00 58.59 179 ASP A CA 1
ATOM 1342 C C . ASP A 1 179 ? 0.118 14.028 9.164 1.00 58.59 179 ASP A C 1
ATOM 1344 O O . ASP A 1 179 ? 1.084 14.507 9.753 1.00 58.59 179 ASP A O 1
ATOM 1348 N N . ASN A 1 180 ? 0.065 12.711 8.917 1.00 69.56 180 ASN A N 1
ATOM 1349 C CA . ASN A 1 180 ? 0.995 11.717 9.482 1.00 69.56 180 ASN A CA 1
ATOM 1350 C C . ASN A 1 180 ? 1.841 10.987 8.419 1.00 69.56 180 ASN A C 1
ATOM 1352 O O . ASN A 1 180 ? 1.812 9.754 8.293 1.00 69.56 180 ASN A O 1
ATOM 1356 N N . LEU A 1 181 ? 2.638 11.747 7.662 1.00 68.88 181 LEU A N 1
ATOM 1357 C CA . LEU A 1 181 ? 3.527 11.233 6.605 1.00 68.88 181 LEU A CA 1
ATOM 1358 C C . LEU A 1 181 ? 4.568 10.224 7.120 1.00 68.88 181 LEU A C 1
ATOM 1360 O O . LEU A 1 181 ? 4.761 9.181 6.498 1.00 68.88 181 LEU A O 1
ATOM 1364 N N . ALA A 1 182 ? 5.201 10.479 8.271 1.00 72.50 182 ALA A N 1
ATOM 1365 C CA . ALA A 1 182 ? 6.245 9.602 8.816 1.00 72.50 182 ALA A CA 1
ATOM 1366 C C . ALA A 1 182 ? 5.705 8.214 9.211 1.00 72.50 182 ALA A C 1
ATOM 1368 O O . ALA A 1 182 ? 6.302 7.184 8.892 1.00 72.50 182 ALA A O 1
ATOM 1369 N N . GLN A 1 183 ? 4.536 8.173 9.858 1.00 75.19 183 GLN A N 1
ATOM 1370 C CA . GLN A 1 183 ? 3.885 6.916 10.226 1.00 75.19 183 GLN A CA 1
ATOM 1371 C C . GLN A 1 183 ? 3.414 6.151 8.982 1.00 75.19 183 GLN A C 1
ATOM 1373 O O . GLN A 1 183 ? 3.580 4.932 8.899 1.00 75.19 183 GLN A O 1
ATOM 1378 N N . SER A 1 184 ? 2.872 6.868 7.995 1.00 79.19 184 SER A N 1
ATOM 1379 C CA . SER A 1 184 ? 2.438 6.285 6.722 1.00 79.19 184 SER A CA 1
ATOM 1380 C C . SER A 1 184 ? 3.611 5.723 5.923 1.00 79.19 184 SER A C 1
ATOM 1382 O O . SER A 1 184 ? 3.497 4.633 5.365 1.00 79.19 184 SER A O 1
ATOM 1384 N N . PHE A 1 185 ? 4.761 6.403 5.937 1.00 81.38 185 PHE A N 1
ATOM 1385 C CA . PHE A 1 185 ? 5.996 5.911 5.335 1.00 81.38 185 PHE A CA 1
ATOM 1386 C C . PHE A 1 185 ? 6.452 4.597 5.971 1.00 81.38 185 PHE A C 1
ATOM 1388 O O . PHE A 1 185 ? 6.670 3.632 5.247 1.00 81.38 185 PHE A O 1
ATOM 1395 N N . GLY A 1 186 ? 6.526 4.514 7.305 1.00 83.06 186 GLY A N 1
ATOM 1396 C CA . GLY A 1 186 ? 6.921 3.275 7.989 1.00 83.06 186 GLY A CA 1
ATOM 1397 C C . GLY A 1 186 ? 6.000 2.093 7.660 1.00 83.06 186 GLY A C 1
ATOM 1398 O O . GLY A 1 186 ? 6.467 0.988 7.386 1.00 83.06 186 GLY A O 1
ATOM 1399 N N . ARG A 1 187 ? 4.684 2.337 7.608 1.00 86.00 187 ARG A N 1
ATOM 1400 C CA . ARG A 1 187 ? 3.679 1.346 7.187 1.00 86.00 187 ARG A CA 1
ATOM 1401 C C . ARG A 1 187 ? 3.879 0.910 5.729 1.00 86.00 187 ARG A C 1
ATOM 1403 O O . ARG A 1 187 ? 3.958 -0.284 5.451 1.00 86.00 187 ARG A O 1
ATOM 1410 N N . GLY A 1 188 ? 3.997 1.868 4.808 1.00 83.94 188 GLY A N 1
ATOM 1411 C CA . GLY A 1 188 ? 4.188 1.597 3.380 1.00 83.94 188 GLY A CA 1
ATOM 1412 C C . GLY A 1 188 ? 5.515 0.901 3.074 1.00 83.94 188 GLY A C 1
ATOM 1413 O O . GLY A 1 188 ? 5.565 0.012 2.225 1.00 83.94 188 GLY A O 1
ATOM 1414 N N . PHE A 1 189 ? 6.574 1.240 3.809 1.00 87.12 189 PHE A N 1
ATOM 1415 C CA . PHE A 1 189 ? 7.877 0.592 3.701 1.00 87.12 189 PHE A CA 1
ATOM 1416 C C . PHE A 1 189 ? 7.799 -0.892 4.072 1.00 87.12 189 PHE A C 1
ATOM 1418 O O . PHE A 1 189 ? 8.236 -1.737 3.294 1.00 87.12 189 PHE A O 1
ATOM 1425 N N . LEU A 1 190 ? 7.173 -1.227 5.205 1.00 89.38 190 LEU A N 1
ATOM 1426 C CA . LEU A 1 190 ? 7.015 -2.623 5.624 1.00 89.38 190 LEU A CA 1
ATOM 1427 C C . LEU A 1 190 ? 6.157 -3.431 4.638 1.00 89.38 190 LEU A C 1
ATOM 1429 O O . LEU A 1 190 ? 6.507 -4.562 4.316 1.00 89.38 190 LEU A O 1
ATOM 1433 N N . ILE A 1 191 ? 5.091 -2.842 4.087 1.00 89.31 191 ILE A N 1
ATOM 1434 C CA . ILE A 1 191 ? 4.281 -3.482 3.035 1.00 89.31 191 ILE A CA 1
ATOM 1435 C C . ILE A 1 191 ? 5.107 -3.713 1.760 1.00 89.31 191 ILE A C 1
ATOM 1437 O O . ILE A 1 191 ? 5.021 -4.771 1.139 1.00 89.31 191 ILE A O 1
ATOM 1441 N N . THR A 1 192 ? 5.947 -2.748 1.382 1.00 87.81 192 THR A N 1
ATOM 1442 C CA . THR A 1 192 ? 6.841 -2.883 0.221 1.00 87.81 192 THR A CA 1
ATOM 1443 C C . THR A 1 192 ? 7.862 -4.000 0.438 1.00 87.81 192 THR A C 1
ATOM 1445 O O . THR A 1 192 ? 8.137 -4.764 -0.486 1.00 87.81 192 THR A O 1
ATOM 1448 N N . LEU A 1 193 ? 8.383 -4.154 1.661 1.00 87.94 193 LEU A N 1
ATOM 1449 C CA . LEU A 1 193 ? 9.252 -5.281 1.999 1.00 87.94 193 LEU A CA 1
ATOM 1450 C C . LEU A 1 193 ? 8.529 -6.619 1.829 1.00 87.94 193 LEU A C 1
ATOM 1452 O O . LEU A 1 193 ? 9.097 -7.515 1.217 1.00 87.94 193 LEU A O 1
ATOM 1456 N N . VAL A 1 194 ? 7.275 -6.752 2.273 1.00 89.88 194 VAL A N 1
ATOM 1457 C CA . VAL A 1 194 ? 6.481 -7.978 2.043 1.00 89.88 194 VAL A CA 1
ATOM 1458 C C . VAL A 1 194 ? 6.360 -8.299 0.551 1.00 89.88 194 VAL A C 1
ATOM 1460 O O . VAL A 1 194 ? 6.456 -9.462 0.164 1.00 89.88 194 VAL A O 1
ATOM 1463 N N . ALA A 1 195 ? 6.204 -7.276 -0.292 1.00 88.56 195 ALA A N 1
ATOM 1464 C CA . ALA A 1 195 ? 6.102 -7.449 -1.737 1.00 88.56 195 ALA A CA 1
ATOM 1465 C C . ALA A 1 195 ? 7.409 -7.950 -2.377 1.00 88.56 195 ALA A C 1
ATOM 1467 O O . ALA A 1 195 ? 7.385 -8.810 -3.254 1.00 88.56 195 ALA A O 1
ATOM 1468 N N . VAL A 1 196 ? 8.550 -7.382 -1.972 1.00 88.88 196 VAL A N 1
ATOM 1469 C CA . VAL A 1 196 ? 9.830 -7.528 -2.689 1.00 88.88 196 VAL A CA 1
ATOM 1470 C C . VAL A 1 196 ? 10.731 -8.607 -2.080 1.00 88.88 196 VAL A C 1
ATOM 1472 O O . VAL A 1 196 ? 11.478 -9.271 -2.801 1.00 88.88 196 VAL A O 1
ATOM 1475 N N . LEU A 1 197 ? 10.658 -8.816 -0.763 1.00 89.38 197 LEU A N 1
ATOM 1476 C CA . LEU A 1 197 ? 11.545 -9.721 -0.032 1.00 89.38 197 LEU A CA 1
ATOM 1477 C C . LEU A 1 197 ? 11.507 -11.172 -0.550 1.00 89.38 197 LEU A C 1
ATOM 1479 O O . LEU A 1 197 ? 12.588 -11.738 -0.713 1.00 89.38 197 LEU A O 1
ATOM 1483 N N . PRO A 1 198 ? 10.347 -11.777 -0.890 1.00 89.56 198 PRO A N 1
ATOM 1484 C CA . PRO A 1 198 ? 10.320 -13.138 -1.433 1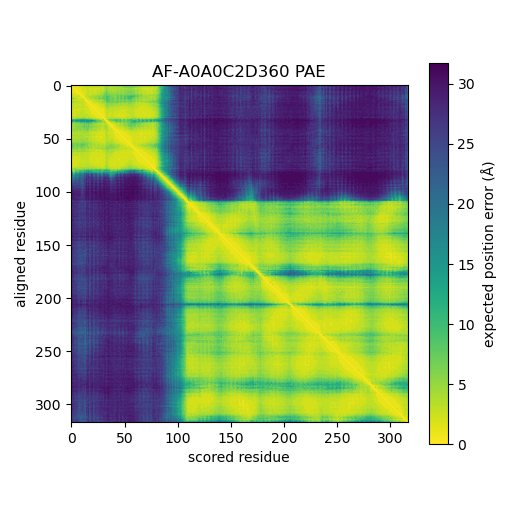.00 89.56 198 PRO A CA 1
ATOM 1485 C C . PRO A 1 198 ? 11.142 -13.288 -2.721 1.00 89.56 198 PRO A C 1
ATOM 1487 O O . PRO A 1 198 ? 11.901 -14.249 -2.862 1.00 89.56 198 PRO A O 1
ATOM 1490 N N . ALA A 1 199 ? 11.038 -12.319 -3.634 1.00 88.12 199 ALA A N 1
ATOM 1491 C CA . ALA A 1 199 ? 11.784 -12.318 -4.890 1.00 88.12 199 ALA A CA 1
ATOM 1492 C C . ALA A 1 199 ? 13.288 -12.129 -4.661 1.00 88.12 199 ALA A C 1
ATOM 1494 O O . ALA A 1 199 ? 14.091 -12.839 -5.265 1.00 88.12 199 ALA A O 1
ATOM 1495 N N . LEU A 1 200 ? 13.671 -11.222 -3.754 1.00 89.38 200 LEU A N 1
ATOM 1496 C CA . LEU A 1 200 ? 15.076 -10.990 -3.400 1.00 89.38 200 LEU A CA 1
ATOM 1497 C C . LEU A 1 200 ? 15.726 -12.227 -2.779 1.00 89.38 200 LEU A C 1
ATOM 1499 O O . LEU A 1 200 ? 16.813 -12.618 -3.200 1.00 89.38 200 LEU A O 1
ATOM 1503 N N . LEU A 1 201 ? 15.057 -12.862 -1.813 1.00 89.44 201 LEU A N 1
ATOM 1504 C CA . LEU A 1 201 ? 15.564 -14.079 -1.177 1.00 89.44 201 LEU A CA 1
ATOM 1505 C C . LEU A 1 201 ? 15.696 -15.208 -2.202 1.00 89.44 201 LEU A C 1
ATOM 1507 O O . LEU A 1 201 ? 16.725 -15.875 -2.260 1.00 89.44 201 LEU A O 1
ATOM 1511 N N . THR A 1 202 ? 14.697 -15.387 -3.065 1.00 89.94 202 THR A N 1
ATOM 1512 C CA . THR A 1 202 ? 14.742 -16.434 -4.095 1.00 89.94 202 THR A CA 1
ATOM 1513 C C . THR A 1 202 ? 15.852 -16.182 -5.118 1.00 89.94 202 THR A C 1
ATOM 1515 O O . THR A 1 202 ? 16.544 -17.120 -5.518 1.00 89.94 202 THR A O 1
ATOM 1518 N N . ALA A 1 203 ? 16.079 -14.922 -5.501 1.00 89.75 203 ALA A N 1
ATOM 1519 C CA . ALA A 1 203 ? 17.166 -14.547 -6.402 1.00 89.75 203 ALA A CA 1
ATOM 1520 C C . ALA A 1 203 ? 18.541 -14.806 -5.772 1.00 89.75 203 ALA A C 1
ATOM 1522 O O . ALA A 1 203 ? 19.428 -15.316 -6.450 1.00 89.75 203 ALA A O 1
ATOM 1523 N N . TYR A 1 204 ? 18.695 -14.502 -4.481 1.00 89.94 204 TYR A N 1
ATOM 1524 C CA . TYR A 1 204 ? 19.953 -14.681 -3.757 1.00 89.94 204 TYR A CA 1
ATOM 1525 C C . TYR A 1 204 ? 20.287 -16.156 -3.487 1.00 89.94 204 TYR A C 1
ATOM 1527 O O . TYR A 1 204 ? 21.429 -16.564 -3.672 1.00 89.94 204 TYR A O 1
ATOM 1535 N N . TYR A 1 205 ? 19.305 -16.960 -3.065 1.00 89.25 205 TYR A N 1
ATOM 1536 C CA . TYR A 1 205 ? 19.545 -18.338 -2.614 1.00 89.25 205 TYR A CA 1
ATOM 1537 C C . TYR A 1 205 ? 19.364 -19.409 -3.693 1.00 89.25 205 TYR A C 1
ATOM 1539 O O . TYR A 1 205 ? 19.973 -20.470 -3.589 1.00 89.25 205 TYR A O 1
ATOM 1547 N N . VAL A 1 206 ? 18.513 -19.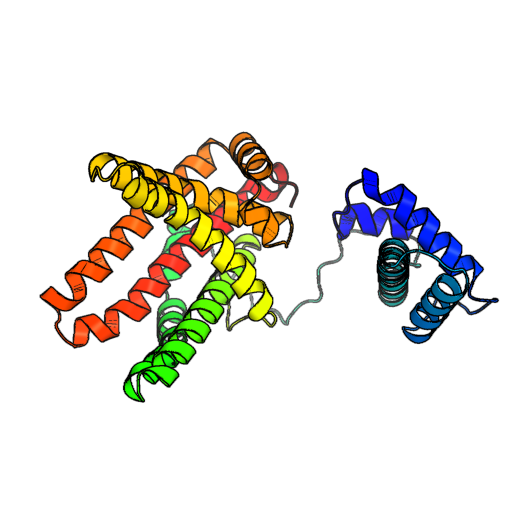175 -4.698 1.00 87.56 206 VAL A N 1
ATOM 1548 C CA . VAL A 1 206 ? 18.123 -20.217 -5.667 1.00 87.56 206 VAL A CA 1
ATOM 1549 C C . VAL A 1 206 ? 18.571 -19.886 -7.088 1.00 87.56 206 VAL A C 1
ATOM 1551 O O . VAL A 1 206 ? 18.814 -20.793 -7.881 1.00 87.56 206 VAL A O 1
ATOM 1554 N N . GLY A 1 207 ? 18.682 -18.600 -7.433 1.00 77.25 207 GLY A N 1
ATOM 1555 C CA . GLY A 1 207 ? 19.265 -18.137 -8.699 1.00 77.25 207 GLY A CA 1
ATOM 1556 C C . GLY A 1 207 ? 18.494 -18.512 -9.974 1.00 77.25 207 GLY A C 1
ATOM 1557 O O . GLY A 1 207 ? 18.965 -18.225 -11.072 1.00 77.25 207 GLY A O 1
ATOM 1558 N N . THR A 1 208 ? 17.311 -19.133 -9.874 1.00 87.88 208 THR A N 1
ATOM 1559 C CA . THR A 1 208 ? 16.501 -19.513 -11.042 1.00 87.88 208 THR A CA 1
ATOM 1560 C C . THR A 1 208 ? 15.394 -18.497 -11.313 1.00 87.88 208 THR A C 1
ATOM 1562 O O . THR A 1 208 ? 14.532 -18.230 -10.474 1.00 87.88 208 THR A O 1
ATOM 1565 N N . TRP A 1 209 ? 15.374 -17.958 -12.533 1.00 84.62 209 TRP A N 1
ATOM 1566 C CA . TRP A 1 209 ? 14.423 -16.918 -12.942 1.00 84.62 209 TRP A CA 1
ATOM 1567 C C . TRP A 1 209 ? 12.952 -17.315 -12.773 1.00 84.62 209 TRP A C 1
ATOM 1569 O O . TRP A 1 209 ? 12.141 -16.480 -12.378 1.00 84.62 209 TRP A O 1
ATOM 1579 N N . GLY A 1 210 ? 12.607 -18.585 -13.010 1.00 88.38 210 GLY A N 1
ATOM 1580 C CA . GLY A 1 210 ? 11.240 -19.081 -12.823 1.00 88.38 210 GLY A CA 1
ATOM 1581 C C . GLY A 1 210 ? 10.762 -18.980 -11.371 1.00 88.38 210 GLY A C 1
ATOM 1582 O O . GLY A 1 210 ? 9.646 -18.528 -11.119 1.00 88.38 210 GLY A O 1
ATOM 1583 N N . LEU A 1 211 ? 11.620 -19.323 -10.406 1.00 89.56 211 LEU A N 1
ATOM 1584 C CA . LEU A 1 211 ? 11.286 -19.222 -8.984 1.00 89.56 211 LEU A CA 1
ATOM 1585 C C . LEU A 1 211 ? 11.299 -17.768 -8.496 1.00 89.56 211 LEU A C 1
ATOM 1587 O O . LEU A 1 211 ? 10.461 -17.392 -7.674 1.00 89.56 211 LEU A O 1
ATOM 1591 N N . VAL A 1 212 ? 12.179 -16.919 -9.036 1.00 89.44 212 VAL A N 1
ATOM 1592 C CA . VAL A 1 212 ? 12.157 -15.467 -8.766 1.00 89.44 212 VAL A CA 1
ATOM 1593 C C . VAL A 1 212 ? 10.841 -14.846 -9.234 1.00 89.44 212 VAL A C 1
ATOM 1595 O O . VAL A 1 212 ? 10.233 -14.061 -8.510 1.00 89.44 212 VAL A O 1
ATOM 1598 N N . LEU A 1 213 ? 10.351 -15.234 -10.412 1.00 89.50 213 LEU A N 1
ATOM 1599 C CA . LEU A 1 213 ? 9.067 -14.755 -10.914 1.00 89.50 213 LEU A CA 1
ATOM 1600 C C . LEU A 1 213 ? 7.897 -15.272 -10.063 1.00 89.50 213 LEU A C 1
ATOM 1602 O O . LEU A 1 213 ? 7.029 -14.489 -9.680 1.00 89.50 213 LEU A O 1
ATOM 1606 N N . ALA A 1 214 ? 7.889 -16.563 -9.718 1.00 91.44 214 ALA A N 1
ATOM 1607 C CA . ALA A 1 214 ? 6.852 -17.148 -8.867 1.00 91.44 214 ALA A CA 1
ATOM 1608 C C . ALA A 1 214 ? 6.795 -16.482 -7.479 1.00 91.44 214 ALA A C 1
ATOM 1610 O O . ALA A 1 214 ? 5.717 -16.166 -6.977 1.00 91.44 214 ALA A O 1
ATOM 1611 N N . SER A 1 215 ? 7.954 -16.209 -6.878 1.00 91.75 215 SER A N 1
ATOM 1612 C CA . SER A 1 215 ? 8.050 -15.518 -5.588 1.00 91.75 215 SER A CA 1
ATOM 1613 C C . SER A 1 215 ? 7.684 -14.034 -5.678 1.00 91.75 215 SER A C 1
ATOM 1615 O O . SER A 1 215 ? 7.067 -13.518 -4.749 1.00 91.75 215 SER A O 1
ATOM 1617 N N . ALA A 1 216 ? 7.967 -13.355 -6.794 1.00 90.56 216 ALA A N 1
ATOM 1618 C CA . ALA A 1 216 ? 7.483 -11.994 -7.038 1.00 90.56 216 ALA A CA 1
ATOM 1619 C C . ALA A 1 216 ? 5.950 -11.938 -7.145 1.00 90.56 216 ALA A C 1
ATOM 1621 O O . ALA A 1 216 ? 5.322 -11.051 -6.562 1.00 90.56 216 ALA A O 1
ATOM 1622 N N . ILE A 1 217 ? 5.337 -12.907 -7.837 1.00 93.06 217 ILE A N 1
ATOM 1623 C CA . ILE A 1 217 ? 3.874 -13.041 -7.911 1.00 93.06 217 ILE A CA 1
ATOM 1624 C C . ILE A 1 217 ? 3.303 -13.287 -6.513 1.00 93.06 217 ILE A C 1
ATOM 1626 O O . ILE A 1 217 ? 2.369 -12.597 -6.109 1.00 93.06 217 ILE A O 1
ATOM 1630 N N . LEU A 1 218 ? 3.893 -14.213 -5.751 1.00 93.25 218 LEU A N 1
ATOM 1631 C CA . LEU A 1 218 ? 3.486 -14.480 -4.372 1.00 93.25 218 LEU A CA 1
ATOM 1632 C C . LEU A 1 218 ? 3.574 -13.216 -3.507 1.00 93.25 218 LEU A C 1
ATOM 1634 O O . LEU A 1 218 ? 2.611 -12.882 -2.822 1.00 93.25 218 LEU A O 1
ATOM 1638 N N . GLY A 1 219 ? 4.688 -12.484 -3.578 1.00 90.94 219 GLY A N 1
ATOM 1639 C CA . GLY A 1 219 ? 4.871 -11.216 -2.875 1.00 90.94 219 GLY A CA 1
ATOM 1640 C C . GLY A 1 219 ? 3.763 -10.217 -3.206 1.00 90.94 219 GLY A C 1
ATOM 1641 O O . GLY A 1 219 ? 3.119 -9.700 -2.297 1.00 90.94 219 GLY A O 1
ATOM 1642 N N . ALA A 1 220 ? 3.459 -10.019 -4.493 1.00 92.38 220 ALA A N 1
ATOM 1643 C CA . ALA A 1 220 ? 2.366 -9.149 -4.934 1.00 92.38 220 ALA A CA 1
ATOM 1644 C C . ALA A 1 220 ? 0.988 -9.612 -4.425 1.00 92.38 220 ALA A C 1
ATOM 1646 O O . ALA A 1 220 ? 0.176 -8.777 -4.023 1.00 92.38 220 ALA A O 1
ATOM 1647 N N . MET A 1 221 ? 0.735 -10.925 -4.382 1.00 93.44 221 MET A N 1
ATOM 1648 C CA . MET A 1 221 ? -0.508 -11.484 -3.840 1.00 93.44 221 MET A CA 1
ATOM 1649 C C . MET A 1 221 ? -0.646 -11.300 -2.329 1.00 93.44 221 MET A C 1
ATOM 1651 O O . MET A 1 221 ? -1.773 -11.304 -1.846 1.00 93.44 221 MET A O 1
ATOM 1655 N N . LEU A 1 222 ? 0.451 -11.147 -1.581 1.00 93.19 222 LEU A N 1
ATOM 1656 C CA . LEU A 1 222 ? 0.436 -10.929 -0.127 1.00 93.19 222 LEU A CA 1
ATOM 1657 C C . LEU A 1 222 ? 0.220 -9.458 0.260 1.00 93.19 222 LEU A C 1
ATOM 1659 O O . LEU A 1 222 ? -0.266 -9.179 1.358 1.00 93.19 222 LEU A O 1
ATOM 1663 N N . VAL A 1 223 ? 0.535 -8.514 -0.635 1.00 93.12 223 VAL A N 1
ATOM 1664 C CA . VAL A 1 223 ? 0.428 -7.067 -0.371 1.00 93.12 223 VAL A CA 1
ATOM 1665 C C . VAL A 1 223 ? -0.962 -6.642 0.117 1.00 93.12 223 VAL A C 1
ATOM 1667 O O . VAL A 1 223 ? -1.014 -5.926 1.118 1.00 93.12 223 VAL A O 1
ATOM 1670 N N . PRO A 1 224 ? -2.088 -7.056 -0.501 1.00 93.19 224 PRO A N 1
ATOM 1671 C CA . PRO A 1 224 ? -3.411 -6.671 -0.013 1.00 93.19 224 PRO A CA 1
ATOM 1672 C C . PRO A 1 224 ? -3.663 -7.115 1.430 1.00 93.19 224 PRO A C 1
ATOM 1674 O O . PRO A 1 224 ? -4.217 -6.347 2.211 1.00 93.19 224 PRO A O 1
ATOM 1677 N N . ALA A 1 225 ? -3.219 -8.318 1.818 1.00 92.44 225 ALA A N 1
ATOM 1678 C CA . ALA A 1 225 ? -3.406 -8.818 3.180 1.00 92.44 225 ALA A CA 1
ATOM 1679 C C . ALA A 1 225 ? -2.551 -8.044 4.187 1.00 92.44 225 ALA A C 1
ATOM 1681 O O . ALA A 1 225 ? -3.047 -7.670 5.249 1.00 92.44 225 ALA A O 1
ATOM 1682 N N . ALA A 1 226 ? -1.293 -7.760 3.839 1.00 92.44 226 ALA A N 1
ATOM 1683 C CA . ALA A 1 226 ? -0.413 -6.938 4.663 1.00 92.44 226 ALA A CA 1
ATOM 1684 C C . ALA A 1 226 ? -0.971 -5.515 4.831 1.00 92.44 226 ALA A C 1
ATOM 1686 O O . ALA A 1 226 ? -1.032 -5.003 5.947 1.00 92.44 226 ALA A O 1
ATOM 1687 N N . ALA A 1 227 ? -1.458 -4.905 3.747 1.00 91.62 227 ALA A N 1
ATOM 1688 C CA . ALA A 1 227 ? -2.063 -3.578 3.772 1.00 91.62 227 ALA A CA 1
ATOM 1689 C C . ALA A 1 227 ? -3.352 -3.535 4.609 1.00 91.62 227 ALA A C 1
ATOM 1691 O O . ALA A 1 227 ? -3.523 -2.613 5.407 1.00 91.62 227 ALA A O 1
ATOM 1692 N N . LEU A 1 228 ? -4.220 -4.547 4.491 1.00 90.75 228 LEU A N 1
ATOM 1693 C CA . LEU A 1 228 ? -5.424 -4.676 5.320 1.00 90.75 228 LEU A CA 1
ATOM 1694 C C . LEU A 1 228 ? -5.083 -4.880 6.796 1.00 90.75 228 LEU A C 1
ATOM 1696 O O . LEU A 1 228 ? -5.690 -4.236 7.646 1.00 90.75 228 LEU A O 1
ATOM 1700 N N . ALA A 1 229 ? -4.088 -5.713 7.113 1.00 88.75 229 ALA A N 1
ATOM 1701 C CA . ALA A 1 229 ? -3.641 -5.925 8.488 1.00 88.75 229 ALA A CA 1
ATOM 1702 C C . ALA A 1 229 ? -3.100 -4.627 9.104 1.00 88.75 229 ALA A C 1
ATOM 1704 O O . ALA A 1 229 ? -3.453 -4.266 10.228 1.00 88.75 229 ALA A O 1
ATOM 1705 N N . THR A 1 230 ? -2.286 -3.885 8.352 1.00 88.12 230 THR A N 1
ATOM 1706 C CA . THR A 1 230 ? -1.773 -2.577 8.770 1.00 88.12 230 THR A CA 1
ATOM 1707 C C . THR A 1 230 ? -2.872 -1.535 8.936 1.00 88.12 230 THR A C 1
ATOM 1709 O O . THR A 1 230 ? -2.812 -0.739 9.873 1.00 88.12 230 THR A O 1
ATOM 1712 N N . TYR 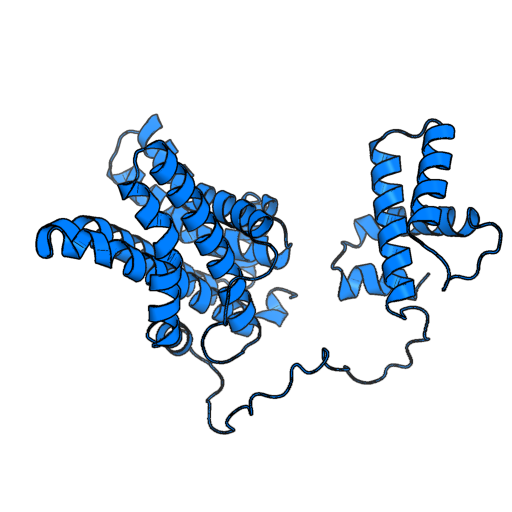A 1 231 ? -3.878 -1.542 8.061 1.00 87.94 231 TYR A N 1
ATOM 1713 C CA . TYR A 1 231 ? -5.021 -0.639 8.166 1.00 87.94 231 TYR A CA 1
ATOM 1714 C C . TYR A 1 231 ? -5.894 -0.969 9.384 1.00 87.94 231 TYR A C 1
ATOM 1716 O O . TYR A 1 231 ? -6.164 -0.088 10.194 1.00 87.94 231 TYR A O 1
ATOM 1724 N N . ALA A 1 232 ? -6.264 -2.239 9.570 1.00 85.12 232 ALA A N 1
ATOM 1725 C CA . ALA A 1 232 ? -7.120 -2.679 10.671 1.00 85.12 232 ALA A CA 1
ATOM 1726 C C . ALA A 1 232 ? -6.479 -2.442 12.048 1.00 85.12 232 ALA A C 1
ATOM 1728 O O . ALA A 1 232 ? -7.140 -2.007 12.984 1.00 85.12 232 ALA A O 1
ATOM 1729 N N . THR A 1 233 ? -5.173 -2.686 12.173 1.00 83.12 233 THR A N 1
ATOM 1730 C CA . THR A 1 233 ? -4.446 -2.528 13.447 1.00 83.12 233 THR A CA 1
ATOM 1731 C C . THR A 1 233 ? -3.865 -1.132 13.656 1.00 83.12 233 THR A C 1
ATOM 1733 O O . THR A 1 233 ? -3.300 -0.858 14.714 1.00 83.12 233 THR A O 1
ATOM 1736 N N . GLN A 1 234 ? -3.914 -0.266 12.636 1.00 82.81 234 GLN A N 1
ATOM 1737 C CA . GLN A 1 234 ? -3.219 1.024 12.622 1.00 82.81 234 GLN A CA 1
ATOM 1738 C C . GLN A 1 234 ? -1.717 0.907 12.979 1.00 82.81 234 GLN A C 1
ATOM 1740 O O . GLN A 1 234 ? -1.092 1.855 13.469 1.00 82.81 234 GLN A O 1
ATOM 1745 N N . SER A 1 235 ? -1.096 -0.243 12.700 1.00 84.19 235 SER A N 1
ATOM 1746 C CA . SER A 1 235 ? 0.298 -0.532 13.040 1.00 84.19 235 SER A CA 1
ATOM 1747 C C . SER A 1 235 ? 1.064 -1.066 11.837 1.00 84.19 235 SER A C 1
ATOM 1749 O O . SER A 1 235 ? 0.652 -2.022 11.183 1.00 84.19 235 SER A O 1
ATOM 1751 N N . GLY A 1 236 ? 2.234 -0.480 11.565 1.00 82.62 236 GLY A N 1
ATOM 1752 C CA . GLY A 1 236 ? 3.131 -0.974 10.518 1.00 82.62 236 GLY A CA 1
ATOM 1753 C C . GLY A 1 236 ? 3.626 -2.391 10.800 1.00 82.62 236 GLY A C 1
ATOM 1754 O O . GLY A 1 236 ? 3.771 -3.175 9.872 1.00 82.62 236 GLY A O 1
ATOM 1755 N N . LEU A 1 237 ? 3.797 -2.767 12.072 1.00 87.31 237 LEU A N 1
ATOM 1756 C CA . LEU A 1 237 ? 4.258 -4.107 12.454 1.00 87.31 237 LEU A CA 1
ATOM 1757 C C . LEU A 1 237 ? 3.270 -5.211 12.058 1.00 87.31 237 LEU A C 1
ATOM 1759 O O . LEU A 1 237 ? 3.680 -6.340 11.811 1.00 87.31 237 LEU A O 1
ATOM 1763 N N . ALA A 1 238 ? 1.981 -4.897 11.918 1.00 86.19 238 ALA A N 1
ATOM 1764 C CA . ALA A 1 238 ? 1.012 -5.862 11.407 1.00 86.19 238 ALA A CA 1
ATOM 1765 C C . ALA A 1 238 ? 1.255 -6.224 9.933 1.00 86.19 238 ALA A C 1
ATOM 1767 O O . ALA A 1 238 ? 0.824 -7.287 9.484 1.00 86.19 238 ALA A O 1
ATOM 1768 N N . ALA A 1 239 ? 2.001 -5.391 9.193 1.00 85.69 239 ALA A N 1
ATOM 1769 C CA . ALA A 1 239 ? 2.400 -5.704 7.829 1.00 85.69 239 ALA A CA 1
ATOM 1770 C C . ALA A 1 239 ? 3.227 -6.984 7.772 1.00 85.69 239 ALA A C 1
ATOM 1772 O O . ALA A 1 239 ? 3.145 -7.646 6.759 1.00 85.69 239 ALA A O 1
ATOM 1773 N N . ILE A 1 240 ? 3.976 -7.340 8.827 1.00 89.19 240 ILE A N 1
ATOM 1774 C CA . ILE A 1 240 ? 4.873 -8.509 8.891 1.00 89.19 240 ILE A CA 1
ATOM 1775 C C . ILE A 1 240 ? 4.316 -9.648 9.758 1.00 89.19 240 ILE A C 1
ATOM 1777 O O . ILE A 1 240 ? 5.076 -10.487 10.230 1.00 89.19 240 ILE A O 1
ATOM 1781 N N . ALA A 1 241 ? 3.003 -9.673 10.002 1.00 90.56 241 ALA A N 1
ATOM 1782 C CA . ALA A 1 241 ? 2.337 -10.643 10.870 1.00 90.56 241 ALA A CA 1
ATOM 1783 C C . ALA A 1 241 ? 1.487 -11.639 10.050 1.00 90.56 241 ALA A C 1
ATOM 1785 O O . ALA A 1 241 ? 0.293 -11.401 9.850 1.00 90.56 241 ALA A O 1
ATOM 1786 N N . PRO A 1 242 ? 2.038 -12.794 9.613 1.00 88.50 242 PRO A N 1
ATOM 1787 C CA . PRO A 1 242 ? 1.346 -13.698 8.687 1.00 88.50 242 PRO A CA 1
ATOM 1788 C C . PRO A 1 242 ? 0.046 -14.278 9.249 1.00 88.50 242 PRO A C 1
ATOM 1790 O O . PRO A 1 242 ? -0.887 -14.568 8.505 1.00 88.50 242 PRO A O 1
ATOM 1793 N N . HIS A 1 243 ? -0.043 -14.418 10.574 1.00 90.38 243 HIS A N 1
ATOM 1794 C CA . HIS A 1 243 ? -1.251 -14.896 11.242 1.00 90.38 243 HIS A CA 1
ATOM 1795 C C . HIS A 1 243 ? -2.453 -13.964 11.012 1.00 90.38 243 HIS A C 1
ATOM 1797 O O . HIS A 1 243 ? -3.565 -14.457 10.830 1.00 90.38 243 HIS A O 1
ATOM 1803 N N . LEU A 1 244 ? -2.240 -12.642 10.943 1.00 88.62 244 LEU A N 1
ATOM 1804 C CA . LEU A 1 244 ? -3.299 -11.674 10.631 1.00 88.62 244 LEU A CA 1
ATOM 1805 C C . LEU A 1 244 ? -3.724 -11.769 9.166 1.00 88.62 244 LEU A C 1
ATOM 1807 O O . LEU A 1 244 ? -4.912 -11.699 8.863 1.00 88.62 244 LEU A O 1
ATOM 1811 N N . TRP A 1 245 ? -2.773 -11.995 8.258 1.00 91.38 245 TRP A N 1
ATOM 1812 C CA . TRP A 1 245 ? -3.073 -12.158 6.835 1.00 91.38 245 TRP A CA 1
ATOM 1813 C C . TRP A 1 245 ? -3.995 -13.355 6.611 1.00 91.38 245 TRP A C 1
ATOM 1815 O O . TRP A 1 245 ? -5.018 -13.229 5.947 1.00 91.38 245 TRP A O 1
ATOM 1825 N N . VAL A 1 246 ? -3.681 -14.500 7.228 1.00 91.38 246 VAL A N 1
ATOM 1826 C CA . VAL A 1 246 ? -4.505 -15.714 7.132 1.00 91.38 246 VAL A CA 1
ATOM 1827 C C . VAL A 1 246 ? -5.914 -15.473 7.673 1.00 91.38 246 VAL A C 1
ATOM 1829 O O . VAL A 1 246 ? -6.881 -15.939 7.073 1.00 91.38 246 VAL A O 1
ATOM 1832 N N . GLN A 1 247 ? -6.059 -14.732 8.775 1.00 89.88 247 GLN A N 1
ATOM 1833 C CA . GLN A 1 247 ? -7.377 -14.384 9.315 1.00 89.88 247 GLN A CA 1
ATOM 1834 C C . GLN A 1 247 ? -8.185 -13.510 8.349 1.00 89.88 247 GLN A C 1
ATOM 1836 O O . GLN A 1 247 ? -9.365 -13.781 8.138 1.00 89.88 247 GLN A O 1
ATOM 1841 N N . ILE A 1 248 ? -7.554 -12.509 7.729 1.00 88.50 248 ILE A N 1
ATOM 1842 C CA . ILE A 1 248 ? -8.193 -11.631 6.738 1.00 88.50 248 ILE A CA 1
ATOM 1843 C C . ILE A 1 248 ? -8.630 -12.435 5.510 1.00 88.50 248 ILE A C 1
ATOM 1845 O O . ILE A 1 248 ? -9.791 -12.369 5.111 1.00 88.50 248 ILE A O 1
ATOM 1849 N N . VAL A 1 249 ? -7.735 -13.254 4.951 1.00 91.12 249 VAL A N 1
ATOM 1850 C CA . VAL A 1 249 ? -8.025 -14.076 3.764 1.00 91.12 249 VAL A CA 1
ATOM 1851 C C . VAL A 1 249 ? -9.158 -15.064 4.031 1.00 91.12 249 VAL A C 1
ATOM 1853 O O . VAL A 1 249 ? -9.996 -15.281 3.163 1.00 91.12 249 VAL A O 1
ATOM 1856 N N . ARG A 1 250 ? -9.223 -15.642 5.237 1.00 92.12 250 ARG A N 1
ATOM 1857 C CA . ARG A 1 250 ? -10.310 -16.557 5.620 1.00 92.12 250 ARG A CA 1
ATOM 1858 C C . ARG A 1 250 ? -11.668 -15.872 5.733 1.00 92.12 250 ARG A C 1
ATOM 1860 O O . ARG A 1 250 ? -12.671 -16.540 5.514 1.00 92.12 250 ARG A O 1
ATOM 1867 N N . ARG A 1 251 ? -11.704 -14.588 6.094 1.00 89.56 251 ARG A N 1
ATOM 1868 C CA . ARG A 1 251 ? -12.956 -13.832 6.236 1.00 89.56 251 ARG A CA 1
ATOM 1869 C C . ARG A 1 251 ? -13.532 -13.431 4.882 1.00 89.56 251 ARG A C 1
ATOM 1871 O O . ARG A 1 251 ? -14.722 -13.598 4.682 1.00 89.56 251 ARG A O 1
ATOM 1878 N N . ILE A 1 252 ? -12.684 -12.998 3.947 1.00 90.62 252 ILE A N 1
ATOM 1879 C CA . ILE A 1 252 ? -13.108 -12.473 2.636 1.00 90.62 252 ILE A CA 1
ATOM 1880 C C . ILE A 1 252 ? -12.423 -13.188 1.452 1.00 90.62 252 ILE A C 1
ATOM 1882 O O . ILE A 1 252 ? -11.796 -12.533 0.618 1.00 90.62 252 ILE A O 1
ATOM 1886 N N . PRO A 1 253 ? -12.505 -14.526 1.319 1.00 90.69 253 PRO A N 1
ATOM 1887 C CA . PRO A 1 253 ? -11.652 -15.286 0.397 1.00 90.69 253 PRO A CA 1
ATOM 1888 C C . PRO A 1 253 ? -11.853 -14.917 -1.080 1.00 90.69 253 PRO A C 1
ATOM 1890 O O . PRO A 1 253 ? -10.882 -14.758 -1.823 1.00 90.69 253 PRO A O 1
ATOM 1893 N N . HIS A 1 254 ? -13.102 -14.745 -1.517 1.00 90.62 254 HIS A N 1
ATOM 1894 C CA . HIS A 1 254 ? -13.413 -14.440 -2.915 1.00 90.62 254 HIS A CA 1
ATOM 1895 C C . HIS A 1 254 ? -13.017 -13.016 -3.310 1.00 90.62 254 HIS A C 1
ATOM 1897 O O . HIS A 1 254 ? -12.424 -12.812 -4.370 1.00 90.62 254 HIS A O 1
ATOM 1903 N N . ASP A 1 255 ? -13.324 -12.031 -2.468 1.00 89.38 255 ASP A N 1
ATOM 1904 C CA . ASP A 1 255 ? -12.981 -10.634 -2.736 1.00 89.38 255 ASP A CA 1
ATOM 1905 C C . ASP A 1 255 ? -11.483 -10.381 -2.591 1.00 89.38 255 ASP A C 1
ATOM 1907 O O . ASP A 1 255 ? -10.900 -9.646 -3.393 1.00 89.38 255 ASP A O 1
ATOM 1911 N N . TYR A 1 256 ? -10.836 -11.074 -1.652 1.00 91.38 256 TYR A N 1
ATOM 1912 C CA . TYR A 1 256 ? -9.387 -11.090 -1.547 1.00 91.38 256 TYR A CA 1
ATOM 1913 C C . TYR A 1 256 ? -8.736 -11.603 -2.831 1.00 91.38 256 TYR A C 1
ATOM 1915 O O . TYR A 1 256 ? -7.846 -10.943 -3.359 1.00 91.38 256 TYR A O 1
ATOM 1923 N N . LEU A 1 257 ? -9.192 -12.742 -3.371 1.00 93.75 257 LEU A N 1
ATOM 1924 C CA . LEU A 1 257 ? -8.607 -13.318 -4.585 1.00 93.75 257 LEU A CA 1
ATOM 1925 C C . LEU A 1 257 ? -8.714 -12.364 -5.783 1.00 93.75 257 LEU A C 1
ATOM 1927 O O . LEU A 1 257 ? -7.747 -12.215 -6.530 1.00 93.75 257 LEU A O 1
ATOM 1931 N N . LYS A 1 258 ? -9.855 -11.676 -5.942 1.00 92.75 258 LYS A N 1
ATOM 1932 C CA . LYS A 1 258 ? -10.043 -10.664 -6.999 1.00 92.75 258 LYS A CA 1
ATOM 1933 C C . LYS A 1 258 ? -9.034 -9.523 -6.866 1.00 92.75 258 LYS A C 1
ATOM 1935 O O . LYS A 1 258 ? -8.411 -9.140 -7.856 1.00 92.75 258 LYS A O 1
ATOM 1940 N N . VAL A 1 259 ? -8.850 -8.992 -5.655 1.00 93.38 259 VAL A N 1
ATOM 1941 C CA . VAL A 1 259 ? -7.892 -7.902 -5.411 1.00 93.38 259 VAL A CA 1
ATOM 1942 C C . VAL A 1 259 ? -6.452 -8.377 -5.543 1.00 93.38 259 VAL A C 1
ATOM 1944 O O . VAL A 1 259 ? -5.658 -7.687 -6.169 1.00 93.38 259 VAL A O 1
ATOM 1947 N N . ALA A 1 260 ? -6.111 -9.562 -5.042 1.00 94.06 260 ALA A N 1
ATOM 1948 C CA . ALA A 1 260 ? -4.781 -10.141 -5.203 1.00 94.06 260 ALA A CA 1
ATOM 1949 C C . ALA A 1 260 ? -4.428 -10.329 -6.688 1.00 94.06 260 ALA A C 1
ATOM 1951 O O . ALA A 1 260 ? -3.348 -9.923 -7.116 1.00 94.06 260 ALA A O 1
ATOM 1952 N N . ALA A 1 261 ? -5.356 -10.856 -7.494 1.00 94.50 261 ALA A N 1
ATOM 1953 C CA . ALA A 1 261 ? -5.179 -10.976 -8.940 1.00 94.50 261 ALA A CA 1
ATOM 1954 C C . ALA A 1 261 ? -5.020 -9.605 -9.620 1.00 94.50 261 ALA A C 1
ATOM 1956 O O . ALA A 1 261 ? -4.131 -9.433 -10.458 1.00 94.50 261 ALA A O 1
ATOM 1957 N N . LEU A 1 262 ? -5.821 -8.606 -9.224 1.00 94.62 262 LEU A N 1
ATOM 1958 C CA . LEU A 1 262 ? -5.659 -7.234 -9.712 1.00 94.62 262 LEU A CA 1
ATOM 1959 C C . LEU A 1 262 ? -4.279 -6.672 -9.347 1.00 94.62 262 LEU A C 1
ATOM 1961 O O . LEU A 1 262 ? -3.637 -6.069 -10.199 1.00 94.62 262 LEU A O 1
ATOM 1965 N N . TYR A 1 263 ? -3.807 -6.871 -8.117 1.00 94.50 263 TYR A N 1
ATOM 1966 C CA . TYR A 1 263 ? -2.503 -6.385 -7.663 1.00 94.50 263 TYR A CA 1
ATOM 1967 C C . TYR A 1 263 ? -1.364 -6.994 -8.475 1.00 94.50 263 TYR A C 1
ATOM 1969 O O . TYR A 1 263 ? -0.475 -6.259 -8.900 1.00 94.50 263 TYR A O 1
ATOM 1977 N N . VAL A 1 264 ? -1.415 -8.298 -8.767 1.00 94.94 264 VAL A N 1
ATOM 1978 C CA . VAL A 1 264 ? -0.452 -8.942 -9.674 1.00 94.94 264 VAL A CA 1
ATOM 1979 C C . VAL A 1 264 ? -0.474 -8.262 -11.045 1.00 94.94 264 VAL A C 1
ATOM 1981 O O . VAL A 1 264 ? 0.581 -7.881 -11.552 1.00 94.94 264 VAL A O 1
ATOM 1984 N N . GLY A 1 265 ? -1.662 -8.033 -11.616 1.00 95.19 265 GLY A N 1
ATOM 1985 C CA . GLY A 1 265 ? -1.815 -7.339 -12.898 1.00 95.19 265 GLY A CA 1
ATOM 1986 C C . GLY A 1 265 ? -1.292 -5.897 -12.882 1.00 95.19 265 GLY A C 1
ATOM 1987 O O . GLY A 1 265 ? -0.583 -5.489 -13.800 1.00 95.19 265 GLY A O 1
ATOM 1988 N N . LEU A 1 266 ? -1.581 -5.131 -11.826 1.00 94.12 266 LEU A N 1
ATOM 1989 C CA . LEU A 1 266 ? -1.125 -3.748 -11.663 1.00 94.12 266 LEU A CA 1
ATOM 1990 C C . LEU A 1 266 ? 0.389 -3.666 -11.440 1.00 94.12 266 LEU A C 1
ATOM 1992 O O . LEU A 1 266 ? 1.033 -2.791 -12.009 1.00 94.12 266 LEU A O 1
ATOM 1996 N N . VAL A 1 267 ? 0.977 -4.573 -10.655 1.00 91.88 267 VAL A N 1
ATOM 1997 C CA . VAL A 1 267 ? 2.434 -4.636 -10.445 1.00 91.88 267 VAL A CA 1
ATOM 1998 C C . VAL A 1 267 ? 3.144 -5.040 -11.736 1.00 91.88 267 VAL A C 1
ATOM 2000 O O . VAL A 1 267 ? 4.125 -4.396 -12.109 1.00 91.88 267 VAL A O 1
ATOM 2003 N N . ALA A 1 268 ? 2.636 -6.049 -12.449 1.00 92.75 268 ALA A N 1
ATOM 2004 C CA . ALA A 1 268 ? 3.174 -6.459 -13.743 1.00 92.75 268 ALA A CA 1
ATOM 2005 C C . ALA A 1 268 ? 3.070 -5.326 -14.776 1.00 92.75 268 ALA A C 1
ATOM 2007 O O . ALA A 1 268 ? 4.058 -5.007 -15.437 1.00 92.75 268 ALA A O 1
ATOM 2008 N N . GLY A 1 269 ? 1.914 -4.659 -14.855 1.00 92.50 269 GLY A N 1
ATOM 2009 C CA . GLY A 1 269 ? 1.695 -3.494 -15.713 1.00 92.50 269 GLY A CA 1
ATOM 2010 C C . GLY A 1 269 ? 2.612 -2.323 -15.360 1.00 92.50 269 GLY A C 1
ATOM 2011 O O . GLY A 1 269 ? 3.231 -1.741 -16.250 1.00 92.50 269 GLY A O 1
ATOM 2012 N N . MET A 1 270 ? 2.787 -2.026 -14.068 1.00 92.25 270 MET A N 1
ATOM 2013 C CA . MET A 1 270 ? 3.727 -1.005 -13.604 1.00 92.25 270 MET A CA 1
ATOM 2014 C C . MET A 1 270 ? 5.169 -1.369 -13.977 1.00 92.25 270 MET A C 1
ATOM 2016 O O . MET A 1 270 ? 5.915 -0.503 -14.431 1.00 92.25 270 MET A O 1
ATOM 2020 N N . GLY A 1 271 ? 5.572 -2.630 -13.800 1.00 88.62 271 GLY A N 1
ATOM 2021 C CA . GLY A 1 271 ? 6.896 -3.127 -14.180 1.00 88.62 271 GLY A CA 1
ATOM 2022 C C . GLY A 1 271 ? 7.145 -3.010 -15.684 1.00 88.62 271 GLY A C 1
ATOM 2023 O O . GLY A 1 271 ? 8.153 -2.436 -16.097 1.00 88.62 271 GLY A O 1
ATOM 2024 N N . PHE A 1 272 ? 6.188 -3.464 -16.495 1.00 91.81 272 PHE A N 1
ATOM 2025 C CA . PHE A 1 272 ? 6.231 -3.364 -17.953 1.00 91.81 272 PHE A CA 1
ATOM 2026 C C . PHE A 1 272 ? 6.306 -1.908 -18.426 1.00 91.81 272 PHE A C 1
ATOM 2028 O O . PHE A 1 272 ? 7.169 -1.570 -19.237 1.00 91.81 272 PHE A O 1
ATOM 2035 N N . TRP A 1 273 ? 5.467 -1.023 -17.879 1.00 90.81 273 TRP A N 1
ATOM 2036 C CA . TRP A 1 273 ? 5.499 0.409 -18.183 1.00 90.81 273 TRP A CA 1
ATOM 2037 C C . TRP A 1 273 ? 6.851 1.028 -17.824 1.00 90.81 273 TRP A C 1
ATOM 2039 O O . TRP A 1 273 ? 7.468 1.710 -18.638 1.00 90.81 273 TRP A O 1
ATOM 2049 N N . LYS A 1 274 ? 7.362 0.738 -16.622 1.00 87.19 274 LYS A N 1
ATOM 2050 C CA . LYS A 1 274 ? 8.668 1.230 -16.166 1.00 87.19 274 LYS A CA 1
ATOM 2051 C C . LYS A 1 274 ? 9.815 0.752 -17.064 1.00 87.19 274 LYS A C 1
ATOM 2053 O O . LYS A 1 274 ? 10.758 1.515 -17.259 1.00 87.19 274 LYS A O 1
ATOM 2058 N N . ALA A 1 275 ? 9.743 -0.467 -17.595 1.00 87.06 275 ALA A N 1
ATOM 2059 C CA . ALA A 1 275 ? 10.761 -1.023 -18.484 1.00 87.06 275 ALA A CA 1
ATOM 2060 C C . ALA A 1 275 ? 10.682 -0.458 -19.913 1.00 87.06 275 ALA A C 1
ATOM 2062 O O . ALA A 1 275 ? 11.712 -0.182 -20.521 1.00 87.06 275 ALA A O 1
ATOM 2063 N N . THR A 1 276 ? 9.473 -0.265 -20.444 1.00 88.12 276 THR A N 1
ATOM 2064 C CA . THR A 1 276 ? 9.265 0.066 -21.863 1.00 88.12 276 THR A CA 1
ATOM 2065 C C . THR A 1 276 ? 9.115 1.561 -22.140 1.00 88.12 276 THR A C 1
ATOM 2067 O O . THR A 1 276 ? 9.509 2.011 -23.214 1.00 88.12 276 THR A O 1
ATOM 2070 N N . ALA A 1 277 ? 8.620 2.363 -21.192 1.00 84.75 277 ALA A N 1
ATOM 2071 C CA . ALA A 1 277 ? 8.396 3.797 -21.404 1.00 84.75 277 ALA A CA 1
ATOM 2072 C C . ALA A 1 277 ? 9.652 4.568 -21.866 1.00 84.75 277 ALA A C 1
ATOM 2074 O O . ALA A 1 277 ? 9.531 5.353 -22.807 1.00 84.75 277 ALA A O 1
ATOM 2075 N N . PRO A 1 278 ? 10.861 4.345 -21.304 1.00 81.50 278 PRO A N 1
ATOM 2076 C CA . PRO A 1 278 ? 12.071 5.015 -21.789 1.00 81.50 278 PRO A CA 1
ATOM 2077 C C . PRO A 1 278 ? 12.459 4.611 -23.217 1.00 81.50 278 PRO A C 1
ATOM 2079 O O . PRO A 1 278 ? 13.045 5.410 -23.937 1.00 81.50 278 PRO A O 1
ATOM 2082 N N . VAL A 1 279 ? 12.126 3.384 -23.630 1.00 86.00 279 VAL A N 1
ATOM 2083 C CA . VAL A 1 279 ? 12.457 2.853 -24.961 1.00 86.00 279 VAL A CA 1
ATOM 2084 C C . VAL A 1 279 ? 11.582 3.501 -26.032 1.00 86.00 279 VAL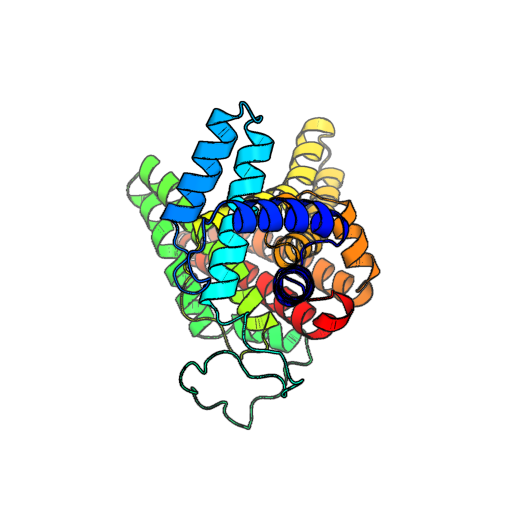 A C 1
ATOM 2086 O O . VAL A 1 279 ? 12.088 3.916 -27.068 1.00 86.00 279 VAL A O 1
ATOM 2089 N N . TRP A 1 280 ? 10.279 3.628 -25.773 1.00 83.88 280 TRP A N 1
ATOM 2090 C CA . TRP A 1 280 ? 9.324 4.161 -26.751 1.00 83.88 280 TRP A CA 1
ATOM 2091 C C . TRP A 1 280 ? 9.267 5.688 -26.795 1.00 83.88 280 TRP A C 1
ATOM 2093 O O . TRP A 1 280 ? 9.022 6.263 -27.850 1.00 83.88 280 TRP A O 1
ATOM 2103 N N . LEU A 1 281 ? 9.458 6.346 -25.649 1.00 83.00 281 LEU A N 1
ATOM 2104 C CA . LEU A 1 281 ? 9.215 7.784 -25.490 1.00 83.00 281 LEU A CA 1
ATOM 2105 C C . LEU A 1 281 ? 10.488 8.569 -25.128 1.00 83.00 281 LEU A C 1
ATOM 2107 O O . LEU A 1 281 ? 10.420 9.775 -24.884 1.00 83.00 281 LEU A O 1
ATOM 2111 N N . GLY A 1 282 ? 11.645 7.905 -25.044 1.00 84.88 282 GLY A N 1
ATOM 2112 C CA . GLY A 1 282 ? 12.924 8.535 -24.717 1.00 84.88 282 GLY A CA 1
ATOM 2113 C C . GLY A 1 282 ? 12.878 9.320 -23.402 1.00 84.88 282 GLY A C 1
ATOM 2114 O O . GLY A 1 282 ? 12.421 8.825 -22.367 1.00 84.88 282 GLY A O 1
ATOM 2115 N N . LEU A 1 283 ? 13.321 10.581 -23.452 1.00 77.81 283 LEU A N 1
ATOM 2116 C CA . LEU A 1 283 ? 13.337 11.488 -22.299 1.00 77.81 283 LEU A CA 1
ATOM 2117 C C . LEU A 1 283 ? 11.923 11.808 -21.772 1.00 77.81 283 LEU A C 1
ATOM 2119 O O . LEU A 1 283 ? 11.721 11.910 -20.563 1.00 77.81 283 LEU A O 1
ATOM 2123 N N . PHE A 1 284 ? 10.923 11.898 -22.656 1.00 78.00 284 PHE A N 1
ATOM 2124 C CA . PHE A 1 284 ? 9.524 12.081 -22.248 1.00 78.00 284 PHE A CA 1
ATOM 2125 C C . PHE A 1 284 ? 8.994 10.857 -21.495 1.00 78.00 284 PHE A C 1
ATOM 2127 O O . PHE A 1 284 ? 8.233 10.995 -20.536 1.00 78.00 284 PHE A O 1
ATOM 2134 N N . GLY A 1 285 ? 9.459 9.662 -21.865 1.00 75.44 285 GLY A N 1
ATOM 2135 C CA . GLY A 1 285 ? 9.162 8.423 -21.151 1.00 75.44 285 GLY A CA 1
ATOM 2136 C C . GLY A 1 285 ? 9.631 8.447 -19.702 1.00 75.44 285 GLY A C 1
ATOM 2137 O O . GLY A 1 285 ? 8.910 7.986 -18.821 1.00 75.44 285 GLY A O 1
ATOM 2138 N N . LEU A 1 286 ? 10.798 9.039 -19.431 1.00 71.88 286 LEU A N 1
ATOM 2139 C CA . LEU A 1 286 ? 11.320 9.214 -18.071 1.00 71.88 286 LEU A CA 1
ATOM 2140 C C . LEU A 1 286 ? 10.454 10.163 -17.228 1.00 71.88 286 LEU A C 1
ATOM 2142 O O . LEU A 1 286 ? 10.212 9.870 -16.058 1.00 71.88 286 LEU A O 1
ATOM 2146 N N . LEU A 1 287 ? 9.936 11.243 -17.823 1.00 78.50 287 LEU A N 1
ATOM 2147 C CA . LEU A 1 287 ? 9.062 12.201 -17.133 1.00 78.50 287 LEU A CA 1
ATOM 2148 C C . LEU A 1 287 ? 7.675 11.612 -16.827 1.00 78.50 287 LEU A C 1
ATOM 2150 O O . LEU A 1 287 ? 7.169 11.766 -15.717 1.00 78.50 287 LEU A O 1
ATOM 2154 N N . ILE A 1 288 ? 7.075 10.888 -17.778 1.00 84.00 288 ILE A N 1
ATOM 2155 C CA . ILE A 1 288 ? 5.718 10.321 -17.638 1.00 84.00 288 ILE A CA 1
ATOM 2156 C C . ILE A 1 288 ? 5.723 9.014 -16.820 1.00 84.00 288 ILE A C 1
ATOM 2158 O O . ILE A 1 288 ? 4.712 8.641 -16.217 1.00 84.00 288 ILE A O 1
ATOM 2162 N N . ARG A 1 289 ? 6.872 8.328 -16.716 1.00 83.50 289 ARG A N 1
ATOM 2163 C CA . ARG A 1 289 ? 7.039 7.109 -15.902 1.00 83.50 289 ARG A CA 1
ATOM 2164 C C . ARG A 1 289 ? 6.573 7.294 -14.462 1.00 83.50 289 ARG A C 1
ATOM 2166 O O . ARG A 1 289 ? 5.999 6.377 -13.877 1.00 83.50 289 ARG A O 1
ATOM 2173 N N . GLY A 1 290 ? 6.844 8.469 -13.915 1.00 84.00 290 GLY A N 1
ATOM 2174 C CA . GLY A 1 290 ? 6.515 8.838 -12.555 1.00 84.00 290 GLY A CA 1
ATOM 2175 C C . GLY A 1 290 ? 5.015 8.940 -12.275 1.00 84.00 290 GLY A C 1
ATOM 2176 O O . GLY A 1 290 ? 4.497 8.090 -11.547 1.00 84.00 290 GLY A O 1
ATOM 2177 N N . PRO A 1 291 ? 4.299 9.903 -12.892 1.00 87.31 291 PRO A N 1
ATOM 2178 C CA . PRO A 1 291 ? 2.866 10.087 -12.674 1.00 87.31 291 PRO A CA 1
ATOM 2179 C C . PRO A 1 291 ? 2.065 8.813 -12.950 1.00 87.31 291 PRO A C 1
ATOM 2181 O O . PRO A 1 291 ? 1.242 8.411 -12.134 1.00 87.31 291 PRO A O 1
ATOM 2184 N N . VAL A 1 292 ? 2.363 8.111 -14.049 1.00 89.06 292 VAL A N 1
ATOM 2185 C CA . VAL A 1 292 ? 1.686 6.847 -14.382 1.00 89.06 292 VAL A CA 1
ATOM 2186 C C . VAL A 1 292 ? 1.974 5.769 -13.333 1.00 89.06 292 VAL A C 1
ATOM 2188 O O . VAL A 1 292 ? 1.076 5.022 -12.956 1.00 89.06 292 VAL A O 1
ATOM 2191 N N . GLY A 1 293 ? 3.198 5.716 -12.797 1.00 89.00 293 GLY A N 1
ATOM 2192 C CA . GLY A 1 293 ? 3.539 4.856 -11.663 1.00 89.00 293 GLY A CA 1
ATOM 2193 C C . GLY A 1 293 ? 2.686 5.139 -10.422 1.00 89.00 293 GLY A C 1
ATOM 2194 O O . GLY A 1 293 ? 2.217 4.199 -9.781 1.00 89.00 293 GLY A O 1
ATOM 2195 N N . CYS A 1 294 ? 2.428 6.412 -10.110 1.00 90.69 294 CYS A N 1
ATOM 2196 C CA . CYS A 1 294 ? 1.534 6.795 -9.015 1.00 90.69 294 CYS A CA 1
ATOM 2197 C C . CYS A 1 294 ? 0.091 6.332 -9.263 1.00 90.69 294 CYS A C 1
ATOM 2199 O O . CYS A 1 294 ? -0.540 5.832 -8.334 1.00 90.69 294 CYS A O 1
ATOM 2201 N N . LEU A 1 295 ? -0.407 6.400 -10.504 1.00 92.75 295 LEU A N 1
ATOM 2202 C CA . LEU A 1 295 ? -1.751 5.910 -10.843 1.00 92.75 295 LEU A CA 1
ATOM 2203 C C . LEU A 1 295 ? -1.914 4.411 -10.562 1.00 92.75 295 LEU A C 1
ATOM 2205 O O . LEU A 1 295 ? -2.950 4.002 -10.045 1.00 92.75 295 LEU A O 1
ATOM 2209 N N . PHE A 1 296 ? -0.895 3.584 -10.825 1.00 93.94 296 PHE A N 1
ATOM 2210 C CA . PHE A 1 296 ? -0.941 2.164 -10.448 1.00 93.94 296 PHE A CA 1
ATOM 2211 C C . PHE A 1 296 ? -1.110 1.983 -8.933 1.00 93.94 296 PHE A C 1
ATOM 2213 O O . PHE A 1 296 ? -1.901 1.147 -8.496 1.00 93.94 296 PHE A O 1
ATOM 2220 N N . VAL A 1 297 ? -0.422 2.792 -8.124 1.00 92.56 297 VAL A N 1
ATOM 2221 C CA . VAL A 1 297 ? -0.558 2.759 -6.658 1.00 92.56 297 VAL A CA 1
ATOM 2222 C C . VAL A 1 297 ? -1.923 3.283 -6.209 1.00 92.56 297 VAL A C 1
ATOM 2224 O O . VAL A 1 297 ? -2.523 2.722 -5.293 1.00 92.56 297 VAL A O 1
ATOM 2227 N N . PHE A 1 298 ? -2.469 4.301 -6.875 1.00 93.69 298 PHE A N 1
ATOM 2228 C CA . PHE A 1 298 ? -3.824 4.787 -6.605 1.00 93.69 298 PHE A CA 1
ATOM 2229 C C . PHE A 1 298 ? -4.878 3.729 -6.955 1.00 93.69 298 PHE A C 1
ATOM 2231 O O . PHE A 1 298 ? -5.837 3.552 -6.208 1.00 93.69 298 PHE A O 1
ATOM 2238 N N . ALA A 1 299 ? -4.687 2.968 -8.036 1.00 93.88 299 ALA A N 1
ATOM 2239 C CA . ALA A 1 299 ? -5.543 1.835 -8.401 1.00 93.88 299 ALA A CA 1
ATOM 2240 C C . ALA A 1 299 ? -5.505 0.715 -7.353 1.00 93.88 299 ALA A C 1
ATOM 2242 O O . ALA A 1 299 ? -6.544 0.152 -7.001 1.00 93.88 299 ALA A O 1
ATOM 2243 N N . MET A 1 300 ? -4.329 0.438 -6.788 1.00 94.62 300 MET A N 1
ATOM 2244 C CA . MET A 1 300 ? -4.198 -0.472 -5.648 1.00 94.62 300 MET A CA 1
ATOM 2245 C C . MET A 1 300 ? -4.966 0.061 -4.426 1.00 94.62 300 MET A C 1
ATOM 2247 O O . MET A 1 300 ? -5.818 -0.637 -3.884 1.00 94.62 300 MET A O 1
ATOM 2251 N N . ALA A 1 301 ? -4.745 1.321 -4.040 1.00 93.00 301 ALA A N 1
ATOM 2252 C CA . ALA A 1 301 ? -5.397 1.931 -2.877 1.00 93.00 301 ALA A CA 1
ATOM 2253 C C . ALA A 1 301 ? -6.930 1.988 -3.001 1.00 93.00 301 ALA A C 1
ATOM 2255 O O . ALA A 1 301 ? -7.643 1.634 -2.065 1.00 93.00 301 ALA A O 1
ATOM 2256 N N . THR A 1 302 ? -7.438 2.410 -4.162 1.00 92.56 302 THR A N 1
ATOM 2257 C CA . THR A 1 302 ? -8.880 2.526 -4.436 1.00 92.56 302 THR A CA 1
ATOM 2258 C C . THR A 1 302 ? -9.566 1.163 -4.446 1.00 92.56 302 THR A C 1
ATOM 2260 O O . THR A 1 302 ? -10.589 0.997 -3.788 1.00 92.56 302 THR A O 1
ATOM 2263 N N . SER A 1 303 ? -8.992 0.163 -5.124 1.00 93.56 303 SER A N 1
ATOM 2264 C CA . SER A 1 303 ? -9.563 -1.192 -5.144 1.00 93.56 303 SER A CA 1
ATOM 2265 C C . SER A 1 303 ? -9.585 -1.841 -3.757 1.00 93.56 303 SER A C 1
ATOM 2267 O O . SER A 1 303 ? -10.576 -2.483 -3.397 1.00 93.56 303 SER A O 1
ATOM 2269 N N . LEU A 1 304 ? -8.541 -1.626 -2.947 1.00 93.56 304 LEU A N 1
ATOM 2270 C CA . LEU A 1 304 ? -8.491 -2.124 -1.574 1.00 93.56 304 LEU A CA 1
ATOM 2271 C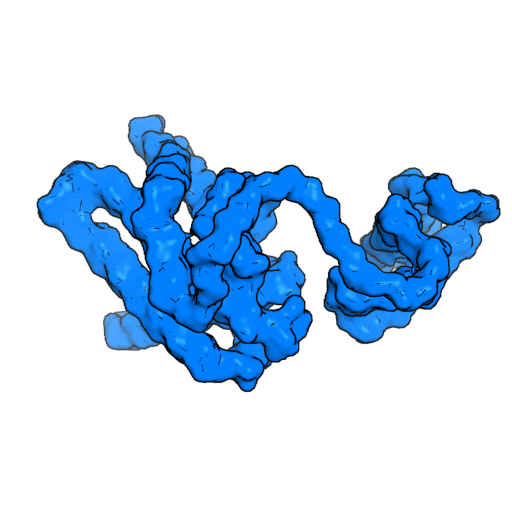 C . LEU A 1 304 ? -9.476 -1.389 -0.657 1.00 93.56 304 LEU A C 1
ATOM 2273 O O . LEU A 1 304 ? -10.198 -2.036 0.100 1.00 93.56 304 LEU A O 1
ATOM 2277 N N . GLY A 1 305 ? -9.564 -0.061 -0.771 1.00 90.19 305 GLY A N 1
ATOM 2278 C CA . GLY A 1 305 ? -10.558 0.750 -0.064 1.00 90.19 305 GLY A CA 1
ATOM 2279 C C . GLY A 1 305 ? -11.990 0.315 -0.380 1.00 90.19 305 GLY A C 1
ATOM 2280 O O . GLY A 1 305 ? -12.805 0.176 0.529 1.00 90.19 305 GLY A O 1
ATOM 2281 N N . GLY A 1 306 ? -12.281 -0.004 -1.644 1.00 88.69 306 GLY A N 1
ATOM 2282 C CA . GLY A 1 306 ? -13.582 -0.533 -2.051 1.00 88.69 306 GLY A CA 1
ATOM 2283 C C . GLY A 1 306 ? -13.895 -1.893 -1.422 1.00 88.69 306 GLY A C 1
ATOM 2284 O O . GLY A 1 306 ? -15.023 -2.128 -0.990 1.00 88.69 306 GLY A O 1
ATOM 2285 N N . VAL A 1 307 ? -12.904 -2.788 -1.306 1.00 90.38 307 VAL A N 1
ATOM 2286 C CA . VAL A 1 307 ? -13.085 -4.069 -0.595 1.00 90.38 307 VAL A CA 1
ATOM 2287 C C . VAL A 1 307 ? -13.343 -3.860 0.888 1.00 90.38 307 VAL A C 1
ATOM 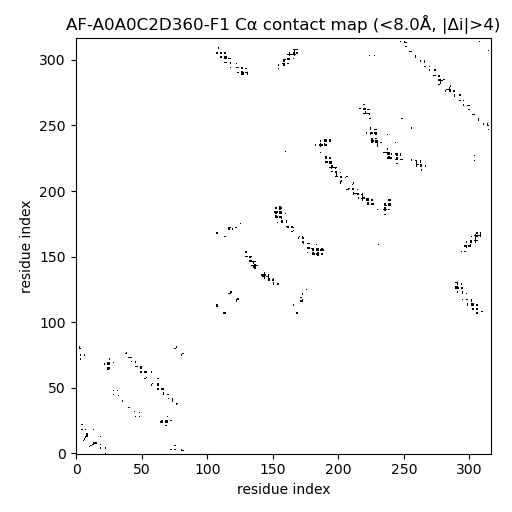2289 O O . VAL A 1 307 ? -14.234 -4.518 1.423 1.00 90.38 307 VAL A O 1
ATOM 2292 N N . ILE A 1 308 ? -12.632 -2.931 1.532 1.00 90.19 308 ILE A N 1
ATOM 2293 C CA . ILE A 1 308 ? -12.892 -2.578 2.932 1.00 90.19 308 ILE A CA 1
ATOM 2294 C C . ILE A 1 308 ? -14.324 -2.079 3.070 1.00 90.19 308 ILE A C 1
ATOM 2296 O O . ILE A 1 308 ? -15.046 -2.590 3.914 1.00 90.19 308 ILE A O 1
ATOM 2300 N N . HIS A 1 309 ? -14.748 -1.135 2.224 1.00 89.25 309 HIS A N 1
ATOM 2301 C CA . HIS A 1 309 ? -16.096 -0.569 2.257 1.00 89.25 309 HIS A CA 1
ATOM 2302 C C . HIS A 1 309 ? -17.183 -1.651 2.173 1.00 89.25 309 HIS A C 1
ATOM 2304 O O . HIS A 1 309 ? -18.118 -1.646 2.971 1.00 89.25 309 HIS A O 1
ATOM 2310 N N . ARG A 1 310 ? -17.028 -2.605 1.244 1.00 87.56 310 ARG A N 1
ATOM 2311 C CA . ARG A 1 310 ? -17.989 -3.696 1.021 1.00 87.56 310 ARG A CA 1
ATOM 2312 C C . ARG A 1 310 ? -18.001 -4.748 2.135 1.00 87.56 310 ARG A C 1
ATOM 2314 O O . ARG A 1 310 ? -19.045 -5.339 2.372 1.00 87.56 310 ARG A O 1
ATOM 2321 N N . ASN A 1 311 ? -16.878 -4.955 2.827 1.00 86.12 311 ASN A N 1
ATOM 2322 C CA . ASN A 1 311 ? -16.702 -6.048 3.791 1.00 86.12 311 ASN A CA 1
ATOM 2323 C C . ASN A 1 311 ? -16.443 -5.569 5.236 1.00 86.12 311 ASN A C 1
ATOM 2325 O O . ASN A 1 311 ? -15.895 -6.317 6.047 1.00 86.12 311 ASN A O 1
ATOM 2329 N N . ARG A 1 312 ? -16.812 -4.325 5.585 1.00 81.81 312 ARG A N 1
ATOM 2330 C CA . ARG A 1 312 ? -16.551 -3.729 6.916 1.00 81.81 312 ARG A CA 1
ATOM 2331 C C . ARG A 1 312 ? -17.016 -4.610 8.076 1.00 81.81 312 ARG A C 1
ATOM 2333 O O . ARG A 1 312 ? -16.263 -4.853 9.016 1.00 81.81 312 ARG A O 1
ATOM 2340 N N . THR A 1 313 ? -18.228 -5.148 7.965 1.00 80.06 313 THR A N 1
ATOM 2341 C CA . THR A 1 313 ? -18.851 -6.010 8.979 1.00 80.06 313 THR A CA 1
ATOM 2342 C C . THR A 1 313 ? -18.076 -7.308 9.207 1.00 80.06 313 THR A C 1
ATOM 2344 O O . THR A 1 313 ? -17.879 -7.708 10.350 1.00 80.06 313 THR A O 1
ATOM 2347 N N . GLU A 1 314 ? -17.591 -7.947 8.142 1.00 79.62 314 GLU A N 1
ATOM 2348 C CA . GLU A 1 314 ? -16.829 -9.202 8.215 1.00 79.62 314 GLU A CA 1
ATOM 2349 C C . GLU A 1 314 ? -15.401 -8.978 8.731 1.00 79.62 314 GLU A C 1
ATOM 2351 O O . GLU A 1 314 ? -14.836 -9.793 9.471 1.00 79.62 314 GLU A O 1
ATOM 2356 N N . LEU A 1 315 ? -14.809 -7.837 8.377 1.00 75.31 315 LEU A N 1
ATOM 2357 C CA . LEU A 1 315 ? -13.484 -7.434 8.842 1.00 75.31 315 LEU A CA 1
ATOM 2358 C C . LEU A 1 315 ? -13.498 -6.952 10.302 1.00 75.31 315 LEU A C 1
ATOM 2360 O O . LEU A 1 315 ? -12.462 -7.029 10.963 1.00 75.31 315 LEU A O 1
ATOM 2364 N N . GLY A 1 316 ? -14.659 -6.555 10.833 1.00 73.19 316 GLY A N 1
ATOM 2365 C CA . GLY A 1 316 ? -14.802 -6.025 12.191 1.00 73.19 316 GLY A CA 1
ATOM 2366 C C . GLY A 1 316 ? -14.229 -4.613 12.335 1.00 73.19 316 GLY A C 1
ATOM 2367 O O . GLY A 1 316 ? -13.616 -4.320 13.361 1.00 73.19 316 GLY A O 1
ATOM 2368 N N . ILE A 1 317 ? -14.380 -3.790 11.287 1.00 65.38 317 ILE A N 1
ATOM 2369 C CA . ILE A 1 317 ? -13.887 -2.403 11.181 1.00 65.38 317 ILE A CA 1
ATOM 2370 C C . ILE A 1 317 ? -15.070 -1.438 11.075 1.00 65.38 317 ILE A C 1
ATOM 2372 O O . ILE A 1 317 ? -16.017 -1.752 10.317 1.00 65.38 317 ILE A O 1
#

Mean predicted aligned error: 15.45 Å

Sequence (317 aa):
MAAFLADLTQRRGIDAAYIPPYRALTTAFLNHRAGRPLDQLGPEDVEAFVASRVALGEPDNRTKAARTAATAFVQFVHSGGLIPLTPAPTQPRPAEPPHAARPDQPALTTMRDDLRRVLSADAMIFAVTLMIPLLLMFLGPLFGIMGLIVHYAALAGAFFVILDHVAAGRPGLPHGLGDNLAQSFGRGFLITLVAVLPALLTAYYVGTWGLVLASAILGAMLVPAAALATYATQSGLAAIAPHLWVQIVRRIPHDYLKVAALYVGLVAGMGFWKATAPVWLGLFGLLIRGPVGCLFVFAMATSLGGVIHRNRTELGI

pLDDT: mean 81.89, std 14.48, range [30.17, 95.19]

Solvent-accessible surface area (backbone atoms only — not comparable to full-atom values): 17043 Å² total; per-residue (Å²): 107,72,60,56,57,49,41,39,43,74,73,66,65,47,57,75,86,54,46,64,62,41,52,52,42,36,51,53,50,65,68,65,50,81,84,64,61,74,88,73,56,50,74,66,56,39,50,52,50,37,51,54,42,51,74,70,67,54,56,70,71,57,44,50,50,40,41,54,34,35,51,54,48,41,53,40,44,74,70,52,57,78,61,81,80,65,96,66,76,90,75,77,75,84,77,68,78,77,76,73,76,65,95,81,69,76,79,83,83,48,69,66,58,34,44,54,42,46,75,33,69,67,39,52,52,52,23,48,58,55,40,56,41,47,58,32,42,80,76,34,72,71,44,21,52,52,12,47,53,52,27,52,24,52,50,25,22,41,33,53,46,34,18,51,39,29,32,71,66,49,81,77,72,67,89,76,69,63,97,58,38,69,63,27,23,52,29,39,51,40,30,49,44,54,25,46,46,47,21,53,51,32,45,72,76,66,65,43,68,70,56,22,50,53,27,35,47,51,11,33,42,44,33,62,37,18,48,49,31,19,60,77,67,74,30,38,70,38,25,77,35,66,72,52,29,54,54,52,45,70,66,41,50,70,65,44,50,56,50,23,53,48,38,37,52,42,51,51,49,46,49,49,46,63,66,44,33,43,75,79,45,42,74,61,16,60,63,51,46,48,31,57,47,42,40,46,48,44,35,51,20,24,41,51,8,44,51,44,45,77,38,25,79,76,72,72,103

Secondary structure (DSSP, 8-state):
-HHHHHHHHHTS---GGGHHHHHHHHHHHHHHSTT--GGG--HHHHHHHHHHHHHTT--HHHHHHHHHHHHHHHHHHHTTTTS-------------------TTPPP--SHHHHHHGGGSHHHHHHHHHHHGGGGGGGG-HHHHHHHHHHHHHHHHHHHHHHHHHHHTT-SS--SS--S-HHHHHHHHHHHHHHHHHHHHHHHHHT--HHHHHHHHHHHHHHHHHHHHHHHHHT-GGGGG-HHHHHHHHHHSHHHHHHHHHHHHHHHHHHHHHHHHHHHHHHHHHHHHHHHHHHHHHHHHHHHHHHHHHHTHHHHT-